Protein AF-A0A7J2NG87-F1 (afdb_monomer)

Secondary structure (DSSP, 8-state):
---HHHHHHHHHHHHTTTS-HHHHHHHHHHHHHHHHHHHHTT--HHHHHHHH--HHHHHHHHHHHH---HHHHHHHHHHHHHHHHHHTGGGT-----SSS--HHHHHHHHHHHHHHHHHHHHH-HHHHHHHHHHHHHHHHHHHHHHHHHT-----SSHHHHHHHHHHHHHHHHHHHHHHHHHHHHHHHH--

Radius of gyration: 23.49 Å; Cα contacts (8 Å, |Δi|>4): 207; chains: 1; bounding box: 50×39×71 Å

Mean predicted aligned error: 9.5 Å

Solvent-accessible surface area (backbone atoms only — not comparable to full-atom values): 10059 Å² total; per-residue (Å²): 133,82,52,72,66,56,56,51,50,53,50,27,50,62,52,34,60,48,31,37,68,67,63,45,51,52,51,54,50,52,54,49,50,54,55,51,51,45,39,73,74,70,46,56,67,69,60,58,48,60,70,73,47,58,43,60,59,53,28,50,52,51,36,70,73,73,29,44,17,65,66,43,38,52,54,47,18,53,52,26,22,51,44,25,40,52,29,54,58,49,70,68,73,77,79,83,75,89,77,84,66,71,59,66,24,53,50,37,50,50,52,43,52,52,50,18,47,50,32,9,75,52,42,32,43,68,25,0,27,46,19,15,43,33,23,33,52,29,35,51,51,47,53,52,51,36,48,75,68,61,76,54,76,89,71,91,77,49,65,66,58,47,51,51,49,53,50,54,38,65,43,37,26,49,50,4,50,50,55,36,55,58,58,52,53,51,60,64,71,79,108

Foldseek 3Di:
DDDPLRVQLVQLLVLQVFAAPVVSVVVSVVVSVVLVVVVVVPDDSVVSVVVVPHSNVVSVVVCVVRFTHPVNLVVLLVVLLVLLLVLQVLVVPDDDDPPPDSPPSVVSLVVLLVSLLVLCVGVNLVSSLSSLVSSLVSNVVNVVVCVVVVVDDDDDDCPVVVVVVNVSSVCRSVSSNCSVVVVVVVVVVVD

Nearest PDB structures (foldseek):
  3n1b-assembly2_B  TM=4.334E-01  e=2.665E+00  Mus musculus
  3n1e-assembly2_B  TM=4.288E-01  e=7.230E+00  Mus musculus
  8j80-assembly1_B  TM=2.427E-01  e=9.909E+00  Homo sapiens

pLDDT: mean 80.48, std 14.62, range [41.0, 96.12]

Sequence (191 aa):
MKNFVDSYIDTLNRSMLWMGSNRRQDILREIRSHLTERIENGERAEDVISEFGPPGAIANEYRRIYGYGSAFTMALMVIGAVIAAFSVPALYLQSEELLGMNWPSLGLLSIGIVLIIFSSVRGGRRAGTAVGAAEAVSRFGVVIGLAIGGDLTWEGDSFIGMFGFVLATLLLPLIGYVAIIVKLKEKERDM

Structure (mmCIF, N/CA/C/O backbone):
data_AF-A0A7J2NG87-F1
#
_entry.id   AF-A0A7J2NG87-F1
#
loop_
_atom_site.group_PDB
_atom_site.id
_atom_site.type_symbol
_atom_site.label_atom_id
_atom_site.label_alt_id
_atom_site.label_comp_id
_atom_site.label_asym_id
_atom_site.label_entity_id
_atom_site.label_seq_id
_atom_site.pdbx_PDB_ins_code
_atom_site.Cartn_x
_atom_site.Cartn_y
_atom_site.Cartn_z
_atom_site.occupancy
_atom_site.B_iso_or_equiv
_atom_site.auth_seq_id
_atom_site.auth_comp_id
_atom_site.auth_asym_id
_atom_site.auth_atom_id
_atom_site.pdbx_PDB_model_num
ATOM 1 N N . MET A 1 1 ? -6.823 -17.534 29.873 1.00 45.91 1 MET A N 1
ATOM 2 C CA . MET A 1 1 ? -8.143 -17.322 29.242 1.00 45.91 1 MET A CA 1
ATOM 3 C C . MET A 1 1 ? -8.188 -15.857 28.824 1.00 45.91 1 MET A C 1
ATOM 5 O O . MET A 1 1 ? -8.097 -15.018 29.708 1.00 45.91 1 MET A O 1
ATOM 9 N N . LYS A 1 2 ? -8.133 -15.528 27.522 1.00 57.03 2 LYS A N 1
ATOM 10 C CA . LYS A 1 2 ? -8.174 -14.115 27.089 1.00 57.03 2 LYS A CA 1
ATOM 11 C C . LYS A 1 2 ? -9.551 -13.540 27.424 1.00 57.03 2 LYS A C 1
ATOM 13 O O . LYS A 1 2 ? -10.545 -14.221 27.185 1.00 57.03 2 LYS A O 1
ATOM 18 N N . ASN A 1 3 ? -9.594 -12.325 27.969 1.00 81.31 3 ASN A N 1
ATOM 19 C CA . ASN A 1 3 ? -10.843 -11.602 28.191 1.00 81.31 3 ASN A CA 1
ATOM 20 C C . ASN A 1 3 ? -11.550 -11.392 26.834 1.00 81.31 3 ASN A C 1
ATOM 22 O O . ASN A 1 3 ? -10.889 -11.239 25.802 1.00 81.31 3 ASN A O 1
ATOM 26 N N . PHE A 1 4 ? -12.881 -11.412 26.818 1.00 83.69 4 PHE A N 1
ATOM 27 C CA . PHE A 1 4 ? -13.701 -11.274 25.611 1.00 83.69 4 PHE A CA 1
ATOM 28 C C . PHE A 1 4 ? -13.365 -9.972 24.856 1.00 83.69 4 PHE A C 1
ATOM 30 O O . PHE A 1 4 ? -13.197 -9.974 23.635 1.00 83.69 4 PHE A O 1
ATOM 37 N N . VAL A 1 5 ? -13.117 -8.894 25.610 1.00 87.69 5 VAL A N 1
ATOM 38 C CA . VAL A 1 5 ? -12.636 -7.596 25.107 1.00 87.69 5 VAL A CA 1
ATOM 39 C C . VAL A 1 5 ? -11.285 -7.717 24.402 1.00 87.69 5 VAL A C 1
ATOM 41 O O . VAL A 1 5 ? -11.116 -7.202 23.300 1.00 87.69 5 VAL A O 1
ATOM 44 N N . ASP A 1 6 ? -10.316 -8.423 24.987 1.00 91.44 6 ASP A N 1
ATOM 45 C CA . ASP A 1 6 ? -8.986 -8.572 24.384 1.00 91.44 6 ASP A CA 1
ATOM 46 C C . ASP A 1 6 ? -9.044 -9.350 23.067 1.00 91.44 6 ASP A C 1
ATOM 48 O O . ASP A 1 6 ? -8.369 -8.990 22.103 1.00 91.44 6 ASP A O 1
ATOM 52 N N . SER A 1 7 ? -9.881 -10.389 22.998 1.00 92.00 7 SER A N 1
ATOM 53 C CA . SER A 1 7 ? -10.096 -11.159 21.766 1.00 92.00 7 SER A CA 1
ATOM 54 C C . SER A 1 7 ? -10.695 -10.297 20.648 1.00 92.00 7 SER A C 1
ATOM 56 O O . SER A 1 7 ? -10.268 -10.358 19.486 1.00 92.00 7 SER A O 1
ATOM 58 N N . TYR A 1 8 ? -11.656 -9.445 21.011 1.00 93.25 8 TYR A N 1
ATOM 59 C CA . TYR A 1 8 ? -12.273 -8.497 20.096 1.00 93.25 8 TYR A CA 1
ATOM 60 C C . TYR A 1 8 ? -11.266 -7.452 19.594 1.00 93.25 8 TYR A C 1
ATOM 62 O O . TYR A 1 8 ? -11.098 -7.285 18.383 1.00 93.25 8 TYR A O 1
ATOM 70 N N . ILE A 1 9 ? -10.522 -6.818 20.506 1.00 95.25 9 ILE A N 1
ATOM 71 C CA . ILE A 1 9 ? -9.498 -5.816 20.181 1.00 95.25 9 ILE A CA 1
ATOM 72 C C . ILE A 1 9 ? -8.379 -6.407 19.315 1.00 95.25 9 ILE A C 1
ATOM 74 O O . ILE A 1 9 ? -7.946 -5.758 18.366 1.00 95.25 9 ILE A O 1
ATOM 78 N N . ASP A 1 10 ? -7.941 -7.642 19.563 1.00 95.25 10 ASP A N 1
ATOM 79 C CA . ASP A 1 10 ? -6.947 -8.314 18.716 1.00 95.25 10 ASP A CA 1
ATOM 80 C C . ASP A 1 10 ? -7.455 -8.517 17.284 1.00 95.25 10 ASP A C 1
ATOM 82 O O . ASP A 1 10 ? -6.723 -8.339 16.304 1.00 95.25 10 ASP A O 1
ATOM 86 N N . THR A 1 11 ? -8.727 -8.882 17.144 1.00 94.88 11 THR A N 1
ATOM 87 C CA . THR A 1 11 ? -9.365 -9.076 15.837 1.00 94.88 11 THR A CA 1
ATOM 88 C C . THR A 1 11 ? -9.563 -7.747 15.111 1.00 94.88 11 THR A C 1
ATOM 90 O O . THR A 1 11 ? -9.321 -7.655 13.903 1.00 94.88 11 THR A O 1
ATOM 93 N N . LEU A 1 12 ? -9.904 -6.692 15.847 1.00 95.44 12 LEU A N 1
ATOM 94 C CA . LEU A 1 12 ? -9.972 -5.333 15.329 1.00 95.44 12 LEU A CA 1
ATOM 95 C C . LEU A 1 12 ? -8.599 -4.816 14.888 1.00 95.44 12 LEU A C 1
ATOM 97 O O . LEU A 1 12 ? -8.464 -4.300 13.780 1.00 95.44 12 LEU A O 1
ATOM 101 N N . ASN A 1 13 ? -7.557 -5.043 15.690 1.00 95.19 13 ASN A N 1
ATOM 102 C CA . ASN A 1 13 ? -6.181 -4.668 15.372 1.00 95.19 13 ASN A CA 1
ATOM 103 C C . ASN A 1 13 ? -5.711 -5.309 14.058 1.00 95.19 13 ASN A C 1
ATOM 105 O O . ASN A 1 13 ? -5.190 -4.616 13.183 1.00 95.19 13 ASN A O 1
ATOM 109 N N . ARG A 1 14 ? -5.971 -6.613 13.876 1.00 94.19 14 ARG A N 1
ATOM 110 C CA . ARG A 1 14 ? -5.705 -7.318 12.610 1.00 94.19 14 ARG A CA 1
ATOM 111 C C . ARG A 1 14 ? -6.470 -6.699 11.438 1.00 94.19 14 ARG A C 1
ATOM 113 O O . ARG A 1 14 ? -5.906 -6.485 10.369 1.00 94.19 14 ARG A O 1
ATOM 120 N N . SER A 1 15 ? -7.732 -6.343 11.650 1.00 94.06 15 SER A N 1
ATOM 121 C CA . SER A 1 15 ? -8.569 -5.713 10.620 1.00 94.06 15 SER A CA 1
ATOM 122 C C . SER A 1 15 ? -8.079 -4.301 10.245 1.00 94.06 15 SER A C 1
ATOM 124 O O . SER A 1 15 ? -8.268 -3.842 9.117 1.00 94.06 15 SER A O 1
ATOM 126 N N . MET A 1 16 ? -7.384 -3.617 11.157 1.00 93.81 16 MET A N 1
ATOM 127 C CA . MET A 1 16 ? -6.811 -2.281 10.968 1.00 93.81 16 MET A CA 1
ATOM 128 C C . MET A 1 16 ? -5.335 -2.285 10.532 1.00 93.81 16 MET A C 1
ATOM 130 O O . MET A 1 16 ? -4.715 -1.222 10.500 1.00 93.81 16 MET A O 1
ATOM 134 N N . LEU A 1 17 ? -4.745 -3.433 10.166 1.00 91.12 17 LEU A N 1
ATOM 135 C CA . LEU A 1 17 ? -3.309 -3.542 9.843 1.00 91.12 17 LEU A CA 1
ATOM 136 C C . LEU A 1 17 ? -2.818 -2.521 8.806 1.00 91.12 17 LEU A C 1
ATOM 138 O O . LEU A 1 17 ? -1.703 -2.021 8.920 1.00 91.12 17 LEU A O 1
ATOM 142 N N . TRP A 1 18 ? -3.672 -2.175 7.844 1.00 89.38 18 TRP A N 1
ATOM 143 C CA . TRP A 1 18 ? -3.364 -1.246 6.757 1.00 89.38 18 TRP A CA 1
ATOM 144 C C . TRP A 1 18 ? -3.458 0.236 7.124 1.00 89.38 18 TRP A C 1
ATOM 146 O O . TRP A 1 18 ? -3.202 1.083 6.272 1.00 89.38 18 TRP A O 1
ATOM 156 N N . MET A 1 19 ? -3.843 0.569 8.354 1.00 90.25 19 MET A N 1
ATOM 157 C CA . MET A 1 19 ? -3.897 1.945 8.845 1.00 90.25 19 MET A CA 1
ATOM 158 C C . MET A 1 19 ? -2.547 2.389 9.421 1.00 90.25 19 MET A C 1
ATOM 160 O O . MET A 1 19 ? -1.683 1.571 9.737 1.00 90.25 19 MET A O 1
ATOM 164 N N . GLY A 1 20 ? -2.353 3.702 9.571 1.00 87.19 20 GLY A N 1
ATOM 165 C CA . GLY A 1 20 ? -1.162 4.241 10.233 1.00 87.19 20 GLY A CA 1
ATOM 166 C C . GLY A 1 20 ? -1.049 3.725 11.671 1.00 87.19 20 GLY A C 1
ATOM 167 O O . GLY A 1 20 ? -2.032 3.769 12.407 1.00 87.19 20 GLY A O 1
ATOM 168 N N . SER A 1 21 ? 0.139 3.258 12.071 1.00 87.50 21 SER A N 1
ATOM 169 C CA . SER A 1 21 ? 0.377 2.610 13.373 1.00 87.50 21 SER A CA 1
ATOM 170 C C . SER A 1 21 ? -0.115 3.443 14.552 1.00 87.50 21 SER A C 1
ATOM 172 O O . SER A 1 21 ? -0.808 2.911 15.413 1.00 87.50 21 SER A O 1
ATOM 174 N N . ASN A 1 22 ? 0.192 4.742 14.549 1.00 87.94 22 ASN A N 1
ATOM 175 C CA . ASN A 1 22 ? -0.148 5.647 15.646 1.00 87.94 22 ASN A CA 1
ATOM 176 C C . ASN A 1 22 ? -1.669 5.804 15.752 1.00 87.94 22 ASN A C 1
ATOM 178 O O . ASN A 1 22 ? -2.248 5.520 16.789 1.00 87.94 22 ASN A O 1
ATOM 182 N N . ARG A 1 23 ? -2.337 6.112 14.630 1.00 90.44 23 ARG A N 1
ATOM 183 C CA . ARG A 1 23 ? -3.803 6.236 14.578 1.00 90.44 23 ARG A CA 1
ATOM 184 C C . ARG A 1 23 ? -4.507 4.941 14.957 1.00 90.44 23 ARG A C 1
ATOM 186 O O . ARG A 1 23 ? -5.485 4.971 15.688 1.00 90.44 23 ARG A O 1
ATOM 193 N N . ARG A 1 24 ? -4.006 3.802 14.475 1.00 93.31 24 ARG A N 1
ATOM 194 C CA . ARG A 1 24 ? -4.532 2.485 14.837 1.00 93.31 24 ARG A CA 1
ATOM 195 C C . ARG A 1 24 ? -4.437 2.261 16.344 1.00 93.31 24 ARG A C 1
ATOM 197 O O . ARG A 1 24 ? -5.410 1.825 16.938 1.00 93.31 24 ARG A O 1
ATOM 204 N N . GLN A 1 25 ? -3.287 2.541 16.954 1.00 94.81 25 GLN A N 1
ATOM 205 C CA . GLN A 1 25 ? -3.108 2.377 18.397 1.00 94.81 25 GLN A CA 1
ATOM 206 C C . GLN A 1 25 ? -4.017 3.313 19.197 1.00 94.81 25 GLN A C 1
ATOM 208 O O . GLN A 1 25 ? -4.628 2.852 20.156 1.00 94.81 25 GLN A O 1
ATOM 213 N N . ASP A 1 26 ? -4.164 4.569 18.768 1.00 94.69 26 ASP A N 1
ATOM 214 C CA . ASP A 1 26 ? -5.072 5.531 19.399 1.00 94.69 26 ASP A CA 1
ATOM 215 C C . ASP A 1 26 ? -6.523 5.023 19.380 1.00 94.69 26 ASP A C 1
ATOM 217 O O . ASP A 1 26 ? -7.154 4.934 20.431 1.00 94.69 26 ASP A O 1
ATOM 221 N N . ILE A 1 27 ? -7.012 4.592 18.208 1.00 94.06 27 ILE A N 1
ATOM 222 C CA . ILE A 1 27 ? -8.373 4.059 18.026 1.00 94.06 27 ILE A CA 1
ATOM 223 C C . ILE A 1 27 ? -8.586 2.795 18.865 1.00 94.06 27 ILE A C 1
ATOM 225 O O . ILE A 1 27 ? -9.593 2.660 19.554 1.00 94.06 27 ILE A O 1
ATOM 229 N N . LEU A 1 28 ? -7.637 1.854 18.834 1.00 95.88 28 LEU A N 1
ATOM 230 C CA . LEU A 1 28 ? -7.744 0.624 19.622 1.00 95.88 28 LEU A CA 1
ATOM 231 C C . LEU A 1 28 ? -7.750 0.915 21.125 1.00 95.88 28 LEU A C 1
ATOM 233 O O . LEU A 1 28 ? -8.434 0.215 21.867 1.00 95.88 28 LEU A O 1
ATOM 237 N N . ARG A 1 29 ? -7.000 1.929 21.575 1.00 96.00 29 ARG A N 1
ATOM 238 C CA . ARG A 1 29 ? -6.979 2.357 22.976 1.00 96.00 29 ARG A CA 1
ATOM 239 C C . ARG A 1 29 ? -8.312 2.976 23.386 1.00 96.00 29 ARG A C 1
ATOM 241 O O . ARG A 1 29 ? -8.818 2.629 24.446 1.00 96.00 29 ARG A O 1
ATOM 248 N N . GLU A 1 30 ? -8.871 3.847 22.554 1.00 95.38 30 GLU A N 1
ATOM 249 C CA . GLU A 1 30 ? -10.170 4.488 22.783 1.00 95.38 30 GLU A CA 1
ATOM 250 C C . GLU A 1 30 ? -11.299 3.453 22.858 1.00 95.38 30 GLU A C 1
ATOM 252 O O . GLU A 1 30 ? -12.004 3.381 23.862 1.00 95.38 30 GLU A O 1
ATOM 257 N N . ILE A 1 31 ? -11.392 2.560 21.866 1.00 94.81 31 ILE A N 1
ATOM 258 C CA . ILE A 1 31 ? -12.408 1.498 21.842 1.00 94.81 31 ILE A CA 1
ATOM 259 C C . ILE A 1 31 ? -12.236 0.562 23.037 1.00 94.81 31 ILE A C 1
ATOM 261 O O . ILE A 1 31 ? -13.214 0.209 23.688 1.00 94.81 31 ILE A O 1
ATOM 265 N N . ARG A 1 32 ? -10.997 0.179 23.367 1.00 95.12 32 ARG A N 1
ATOM 266 C CA . ARG A 1 32 ? -10.726 -0.636 24.557 1.00 95.12 32 ARG A CA 1
ATOM 267 C C . ARG A 1 32 ? -11.207 0.061 25.828 1.00 95.12 32 ARG A C 1
ATOM 269 O O . ARG A 1 32 ? -11.831 -0.597 26.646 1.00 95.12 32 ARG A O 1
ATOM 276 N N . SER A 1 33 ? -10.935 1.357 25.981 1.00 94.31 33 SER A N 1
ATOM 277 C CA . SER A 1 33 ? -11.382 2.138 27.139 1.00 94.31 33 SER A CA 1
ATOM 278 C C . SER A 1 33 ? -12.904 2.130 27.259 1.00 94.31 33 SER A C 1
ATOM 280 O O . SER A 1 33 ? -13.416 1.799 28.320 1.00 94.31 33 SER A O 1
ATOM 282 N N . HIS A 1 34 ? -13.617 2.406 26.162 1.00 93.25 34 HIS A N 1
ATOM 283 C CA . HIS A 1 34 ? -15.083 2.428 26.146 1.00 93.25 34 HIS A CA 1
ATOM 284 C C . HIS A 1 34 ? -15.690 1.055 26.466 1.00 93.25 34 HIS A C 1
ATOM 286 O O . HIS A 1 34 ? -16.656 0.962 27.218 1.00 93.25 34 HIS A O 1
ATOM 292 N N . LEU A 1 35 ? -15.127 -0.025 25.911 1.00 92.88 35 LEU A N 1
ATOM 293 C CA . LEU A 1 35 ? -15.595 -1.385 26.193 1.00 92.88 35 LEU A CA 1
ATOM 294 C C . LEU A 1 35 ? -15.381 -1.758 27.663 1.00 92.88 35 LEU A C 1
ATOM 296 O O . LEU A 1 35 ? -16.284 -2.303 28.292 1.00 92.88 35 LEU A O 1
ATOM 300 N N . THR A 1 36 ? -14.197 -1.465 28.205 1.00 92.44 36 THR A N 1
ATOM 301 C CA . THR A 1 36 ? -13.876 -1.758 29.605 1.00 92.44 36 THR A CA 1
ATOM 302 C C . THR A 1 36 ? -14.767 -0.963 30.555 1.00 92.44 36 THR A C 1
ATOM 304 O O . THR A 1 36 ? -15.333 -1.559 31.462 1.00 92.44 36 THR A O 1
ATOM 307 N N . GLU A 1 37 ? -14.964 0.335 30.313 1.00 93.75 37 GLU A N 1
ATOM 308 C CA . GLU A 1 37 ? -15.806 1.202 31.148 1.00 93.75 37 GLU A CA 1
ATOM 309 C C . GLU A 1 37 ? -17.258 0.705 31.218 1.00 93.75 37 GLU A C 1
ATOM 311 O O . GLU A 1 37 ? -17.839 0.611 32.296 1.00 93.75 37 GLU A O 1
ATOM 316 N N . ARG A 1 38 ? -17.843 0.305 30.083 1.00 92.38 38 ARG A N 1
ATOM 317 C CA . ARG A 1 38 ? -19.211 -0.243 30.051 1.00 92.38 38 ARG A CA 1
ATOM 318 C C . ARG A 1 38 ? -19.339 -1.553 30.825 1.00 92.38 38 ARG A C 1
ATOM 320 O O . ARG A 1 38 ? -20.311 -1.757 31.547 1.00 92.38 38 ARG A O 1
ATOM 327 N N . ILE A 1 39 ? -18.339 -2.424 30.719 1.00 91.50 39 ILE A N 1
ATOM 328 C CA . ILE A 1 39 ? -18.315 -3.689 31.463 1.00 91.50 39 ILE A CA 1
ATOM 329 C C . ILE A 1 39 ? -18.124 -3.440 32.964 1.00 91.50 39 ILE A C 1
ATOM 331 O O . ILE A 1 39 ? -18.780 -4.085 33.779 1.00 91.5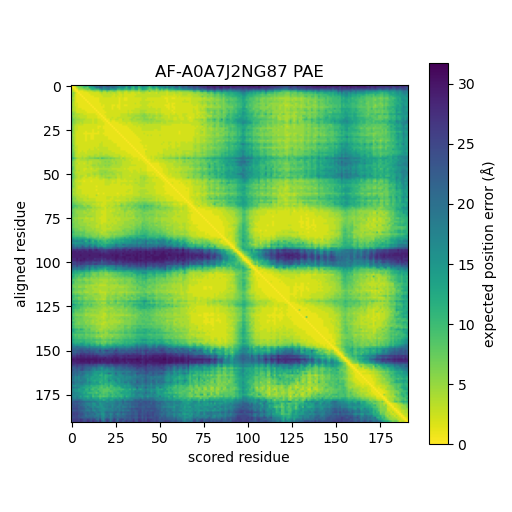0 39 ILE A O 1
ATOM 335 N N . GLU A 1 40 ? -17.268 -2.489 33.345 1.00 91.62 40 GLU A N 1
ATOM 336 C CA . GLU A 1 40 ? -17.084 -2.074 34.743 1.00 91.62 40 GLU A CA 1
ATOM 337 C C . GLU A 1 40 ? -18.366 -1.475 35.338 1.00 91.62 40 GLU A C 1
ATOM 339 O O . GLU A 1 40 ? -18.660 -1.697 36.512 1.00 91.62 40 GLU A O 1
ATOM 344 N N . ASN A 1 41 ? -19.184 -0.818 34.511 1.00 92.50 41 ASN A N 1
ATOM 345 C CA . ASN A 1 41 ? -20.513 -0.327 34.878 1.00 92.50 41 ASN A CA 1
ATOM 346 C C . ASN A 1 41 ? -21.590 -1.431 34.963 1.00 92.50 41 ASN A C 1
ATOM 348 O O . ASN A 1 41 ? -22.753 -1.137 35.245 1.00 92.50 41 ASN A O 1
ATOM 352 N N . GLY A 1 42 ? -21.220 -2.702 34.771 1.00 90.19 42 GLY A N 1
ATOM 353 C CA . GLY A 1 42 ? -22.090 -3.863 34.974 1.00 90.19 42 GLY A CA 1
ATOM 354 C C . GLY A 1 42 ? -22.770 -4.394 33.712 1.00 90.19 42 GLY A C 1
ATOM 355 O O . GLY A 1 42 ? -23.597 -5.303 33.810 1.00 90.19 42 GLY A O 1
ATOM 356 N N . GLU A 1 43 ? -22.438 -3.870 32.530 1.00 92.06 43 GLU A N 1
ATOM 357 C CA . GLU A 1 43 ? -22.962 -4.393 31.267 1.00 92.06 43 GLU A CA 1
ATOM 358 C C . GLU A 1 43 ? -22.297 -5.721 30.874 1.00 92.06 43 GLU A C 1
ATOM 360 O O . GLU A 1 43 ? -21.114 -5.964 31.133 1.00 92.06 43 GLU A O 1
ATOM 365 N N . ARG A 1 44 ? -23.048 -6.608 30.210 1.00 90.06 44 ARG A N 1
ATOM 366 C CA . ARG A 1 44 ? -22.505 -7.895 29.754 1.00 90.06 44 ARG A CA 1
ATOM 367 C C . ARG A 1 44 ? -21.589 -7.673 28.556 1.00 90.06 44 ARG A C 1
ATOM 369 O O . ARG A 1 44 ? -21.963 -7.017 27.588 1.00 90.06 44 ARG A O 1
ATOM 376 N N . ALA A 1 45 ? -20.404 -8.281 28.588 1.00 87.06 45 ALA A N 1
ATOM 377 C CA . ALA A 1 45 ? -19.404 -8.112 27.536 1.00 87.06 45 ALA A CA 1
ATOM 378 C C . ALA A 1 45 ? -19.912 -8.525 26.141 1.00 87.06 45 ALA A C 1
ATOM 380 O O . ALA A 1 45 ? -19.543 -7.890 25.153 1.00 87.06 45 ALA A O 1
ATOM 381 N N . GLU A 1 46 ? -20.754 -9.563 26.051 1.00 88.12 46 GLU A N 1
ATOM 382 C CA . GLU A 1 46 ? -21.330 -9.997 24.774 1.00 88.12 46 GLU A CA 1
ATOM 383 C C . GLU A 1 46 ? -22.245 -8.928 24.160 1.00 88.12 46 GLU A C 1
ATOM 385 O O . GLU A 1 46 ? -22.132 -8.641 22.967 1.00 88.12 46 GLU A O 1
ATOM 390 N N . ASP A 1 47 ? -23.091 -8.304 24.983 1.00 89.44 47 ASP A N 1
ATOM 391 C CA . ASP A 1 47 ? -24.063 -7.298 24.550 1.00 89.44 47 ASP A CA 1
ATOM 392 C C . ASP A 1 47 ? -23.341 -6.039 24.053 1.00 89.44 47 ASP A C 1
ATOM 394 O O . ASP A 1 47 ? -23.566 -5.598 22.923 1.00 89.44 47 ASP A O 1
ATOM 398 N N . VAL A 1 48 ? -22.379 -5.535 24.835 1.00 89.00 48 VAL A N 1
ATOM 399 C CA . VAL A 1 48 ? -21.590 -4.341 24.487 1.00 89.00 48 VAL A CA 1
ATOM 400 C C . VAL A 1 48 ? -20.829 -4.537 23.169 1.00 89.00 48 VAL A C 1
ATOM 402 O O . VAL A 1 48 ? -20.803 -3.649 22.315 1.00 89.00 48 VAL A O 1
ATOM 405 N N . ILE A 1 49 ? -20.208 -5.703 22.965 1.00 89.50 49 ILE A N 1
ATOM 406 C CA . ILE A 1 49 ? -19.465 -5.993 21.730 1.00 89.50 49 ILE A CA 1
ATOM 407 C C . ILE A 1 49 ? -20.407 -6.152 20.535 1.00 89.50 49 ILE A C 1
ATOM 409 O O . ILE A 1 49 ? -20.077 -5.701 19.436 1.00 89.50 49 ILE A O 1
ATOM 413 N N . SER A 1 50 ? -21.575 -6.766 20.736 1.00 88.44 50 SER A N 1
ATOM 414 C CA . SER A 1 50 ? -22.575 -6.903 19.675 1.00 88.44 50 SER A CA 1
ATOM 415 C C . SER A 1 50 ? -23.080 -5.546 19.175 1.00 88.44 50 SER A C 1
ATOM 417 O O . SER A 1 50 ? -23.294 -5.388 17.973 1.00 88.44 50 SER A O 1
ATOM 419 N N . GLU A 1 51 ? -23.170 -4.552 20.064 1.00 89.94 51 GLU A N 1
ATOM 420 C CA . GLU A 1 51 ? -23.585 -3.186 19.736 1.00 89.94 51 GLU A CA 1
ATOM 421 C C . GLU A 1 51 ? -22.523 -2.424 18.932 1.00 89.94 51 GLU A C 1
ATOM 423 O O . GLU A 1 51 ? -22.856 -1.707 17.990 1.00 89.94 51 GLU A O 1
ATOM 428 N N . PHE A 1 52 ? -21.236 -2.618 19.242 1.00 86.94 52 PHE A N 1
ATOM 429 C CA . PHE A 1 52 ? -20.145 -2.077 18.422 1.00 86.94 52 PHE A CA 1
ATOM 430 C C . PHE A 1 52 ? -20.121 -2.691 17.014 1.00 86.94 52 PHE A C 1
ATOM 432 O O . PHE A 1 52 ? -19.742 -2.033 16.043 1.00 86.94 52 PHE A O 1
ATOM 439 N N . GLY A 1 53 ? -20.535 -3.950 16.892 1.00 89.56 53 GLY A N 1
ATOM 440 C CA . GLY A 1 53 ? -20.630 -4.653 15.622 1.00 89.56 53 GLY A CA 1
ATOM 441 C C . GLY A 1 53 ? -19.325 -5.331 15.185 1.00 89.56 53 GLY A C 1
ATOM 442 O O . GLY A 1 53 ? -18.380 -5.497 15.957 1.00 89.56 53 GLY A O 1
ATOM 443 N N . PRO A 1 54 ? -19.260 -5.817 13.934 1.00 93.06 54 PRO A N 1
ATOM 444 C CA . PRO A 1 54 ? -18.156 -6.657 13.494 1.00 93.06 54 PRO A CA 1
ATOM 445 C C . PRO A 1 54 ? -16.855 -5.848 13.310 1.00 93.06 54 PRO A C 1
ATOM 447 O O . PRO A 1 54 ? -16.864 -4.817 12.626 1.00 93.06 54 PRO A O 1
ATOM 450 N N . PRO A 1 55 ? -15.693 -6.353 13.781 1.00 93.56 55 PRO A N 1
ATOM 451 C CA . PRO A 1 55 ? -14.417 -5.637 13.704 1.00 93.56 55 PRO A CA 1
ATOM 452 C C . PRO A 1 55 ? -14.022 -5.179 12.293 1.00 93.56 55 PRO A C 1
ATOM 454 O O . PRO A 1 55 ? -13.416 -4.122 12.114 1.00 93.56 55 PRO A O 1
ATOM 457 N N . GLY A 1 56 ? -14.372 -5.966 11.271 1.00 92.44 56 GLY A N 1
ATOM 458 C CA . GLY A 1 56 ? -14.101 -5.631 9.874 1.00 92.44 56 GLY A CA 1
ATOM 459 C C . GLY A 1 56 ? -14.880 -4.409 9.378 1.00 92.44 56 GLY A C 1
ATOM 460 O O . GLY A 1 56 ? -14.334 -3.617 8.609 1.00 92.44 56 GLY A O 1
ATOM 461 N N . ALA A 1 57 ? -16.122 -4.220 9.838 1.00 93.31 57 ALA A N 1
ATOM 462 C CA . ALA A 1 57 ? -16.931 -3.059 9.472 1.00 93.31 57 ALA A CA 1
ATOM 463 C C . ALA A 1 57 ? -16.365 -1.782 10.101 1.00 93.31 57 ALA A C 1
ATOM 465 O O . ALA A 1 57 ? -16.109 -0.816 9.384 1.00 93.31 57 ALA A O 1
ATOM 466 N N . ILE A 1 58 ? -16.039 -1.831 11.396 1.00 93.69 58 ILE A N 1
ATOM 467 C CA . ILE A 1 58 ? -15.398 -0.721 12.111 1.00 93.69 58 ILE A CA 1
ATOM 468 C C . ILE A 1 58 ? -14.063 -0.354 11.459 1.00 93.69 58 ILE A C 1
ATOM 470 O O . ILE A 1 58 ? -13.798 0.810 11.163 1.00 93.69 58 ILE A O 1
ATOM 474 N N . ALA A 1 59 ? -13.217 -1.346 11.169 1.00 92.81 59 ALA A 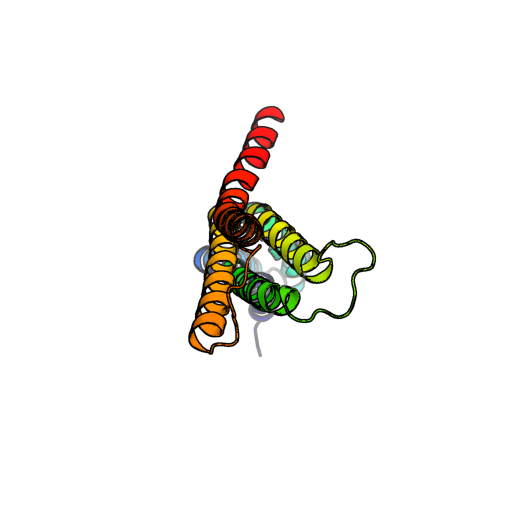N 1
ATOM 475 C CA . ALA A 1 59 ? -11.946 -1.098 10.499 1.00 92.81 59 ALA A CA 1
ATOM 476 C C . ALA A 1 59 ? -12.132 -0.459 9.113 1.00 92.81 59 ALA A C 1
ATOM 478 O O . ALA A 1 59 ? -11.348 0.410 8.734 1.00 92.81 59 ALA A O 1
ATOM 479 N N . ASN A 1 60 ? -13.156 -0.859 8.353 1.00 90.50 60 ASN A N 1
ATOM 480 C CA . ASN A 1 60 ? -13.464 -0.254 7.056 1.00 90.50 60 ASN A CA 1
ATOM 481 C C . ASN A 1 60 ? -13.936 1.197 7.190 1.00 90.50 60 ASN A C 1
ATOM 483 O O . ASN A 1 60 ? -13.520 2.041 6.395 1.00 90.50 60 ASN A O 1
ATOM 487 N N . GLU A 1 61 ? -14.755 1.500 8.192 1.00 91.12 61 GLU A N 1
ATOM 488 C CA . GLU A 1 61 ? -15.227 2.853 8.474 1.00 91.12 61 GLU A CA 1
ATOM 489 C C . GLU A 1 61 ? -14.081 3.779 8.882 1.00 91.12 61 GLU A C 1
ATOM 491 O O . GLU A 1 61 ? -13.862 4.820 8.258 1.00 91.12 61 GLU A O 1
ATOM 496 N N . TYR A 1 62 ? -13.251 3.352 9.830 1.00 90.81 62 TYR A N 1
ATOM 497 C CA . TYR A 1 62 ? -12.074 4.118 10.222 1.00 90.81 62 TYR A CA 1
ATOM 498 C C . TYR A 1 62 ? -11.065 4.279 9.084 1.00 90.81 62 TYR A C 1
ATOM 500 O O . TYR A 1 62 ? -10.455 5.339 8.949 1.00 90.81 62 TYR A O 1
ATOM 508 N N . ARG A 1 63 ? -10.917 3.280 8.208 1.00 89.44 63 ARG A N 1
ATOM 509 C CA . ARG A 1 63 ? -10.071 3.397 7.012 1.00 89.44 63 ARG A CA 1
ATOM 510 C C . ARG A 1 63 ? -10.666 4.335 5.962 1.00 89.44 63 ARG A C 1
ATOM 512 O O . ARG A 1 63 ? -9.913 4.969 5.229 1.00 89.44 63 ARG A O 1
ATOM 519 N N . ARG A 1 64 ? -11.994 4.459 5.884 1.00 84.56 64 ARG A N 1
ATOM 520 C CA . ARG A 1 64 ? -12.673 5.455 5.037 1.00 84.56 64 ARG A CA 1
ATOM 521 C C . ARG A 1 64 ? -12.393 6.878 5.527 1.00 84.56 64 ARG A C 1
ATOM 523 O O . ARG A 1 64 ? -12.216 7.764 4.698 1.00 84.56 64 ARG A O 1
ATOM 530 N N . ILE A 1 65 ? -12.325 7.074 6.845 1.00 86.25 65 ILE A N 1
ATOM 531 C CA . ILE A 1 65 ? -12.100 8.381 7.480 1.00 86.25 65 ILE A CA 1
ATOM 532 C C . ILE A 1 65 ? -10.616 8.766 7.456 1.00 86.25 65 ILE A C 1
ATOM 534 O O . ILE A 1 65 ? -10.254 9.833 6.967 1.00 86.25 65 ILE A O 1
ATOM 538 N N . TYR A 1 66 ? -9.747 7.895 7.969 1.00 84.44 66 TYR A N 1
ATOM 539 C CA . TYR A 1 66 ? -8.327 8.197 8.181 1.00 84.44 66 TYR A CA 1
ATOM 540 C C . TYR A 1 66 ? -7.414 7.741 7.039 1.00 84.44 66 TYR A C 1
ATOM 542 O O . TYR A 1 66 ? -6.237 8.102 7.016 1.00 84.44 66 TYR A O 1
ATOM 550 N N . GLY A 1 67 ? -7.936 6.969 6.086 1.00 83.44 67 GLY A N 1
ATOM 551 C CA . GLY A 1 67 ? -7.168 6.455 4.959 1.00 83.44 67 GLY A CA 1
ATOM 552 C C . GLY A 1 67 ? -6.216 5.314 5.326 1.00 83.44 67 GLY A C 1
ATOM 553 O O . GLY A 1 67 ? -6.274 4.713 6.403 1.00 83.44 67 GLY A O 1
ATOM 554 N N . TYR A 1 68 ? -5.343 4.993 4.374 1.00 87.94 68 TYR A N 1
ATOM 555 C CA . TYR A 1 68 ? -4.346 3.933 4.493 1.00 87.94 68 TYR A CA 1
ATOM 556 C C . TYR A 1 68 ? -3.000 4.476 5.005 1.00 87.94 68 TYR A C 1
ATOM 558 O O . TYR A 1 68 ? -2.643 5.628 4.768 1.00 87.94 68 TYR A O 1
ATOM 566 N N . GLY A 1 69 ? -2.253 3.634 5.722 1.00 88.00 69 GLY A N 1
ATOM 567 C CA . GLY A 1 69 ? -0.956 3.950 6.319 1.00 88.00 69 GLY A CA 1
ATOM 568 C C . GLY A 1 69 ? 0.252 3.553 5.466 1.00 88.00 69 GLY A C 1
ATOM 569 O O . GLY A 1 69 ? 0.133 3.096 4.331 1.00 88.00 69 GLY A O 1
ATOM 570 N N . SER A 1 70 ? 1.447 3.683 6.048 1.00 86.44 70 SER A N 1
ATOM 571 C CA . SER A 1 70 ? 2.727 3.404 5.378 1.00 86.44 70 SER A CA 1
ATOM 572 C C . SER A 1 70 ? 2.896 1.948 4.940 1.00 86.44 70 SER A C 1
ATOM 574 O O . SER A 1 70 ? 3.446 1.710 3.871 1.00 86.44 70 SER A O 1
ATOM 576 N N . ALA A 1 71 ? 2.399 0.981 5.717 1.00 88.44 71 ALA A N 1
ATOM 577 C CA . ALA A 1 71 ? 2.479 -0.440 5.371 1.00 88.44 71 ALA A CA 1
ATOM 578 C C . ALA A 1 71 ? 1.727 -0.766 4.069 1.00 88.44 71 ALA A C 1
ATOM 580 O O . ALA A 1 71 ? 2.212 -1.538 3.247 1.00 88.44 71 ALA A O 1
ATOM 581 N N . PHE A 1 72 ? 0.574 -0.1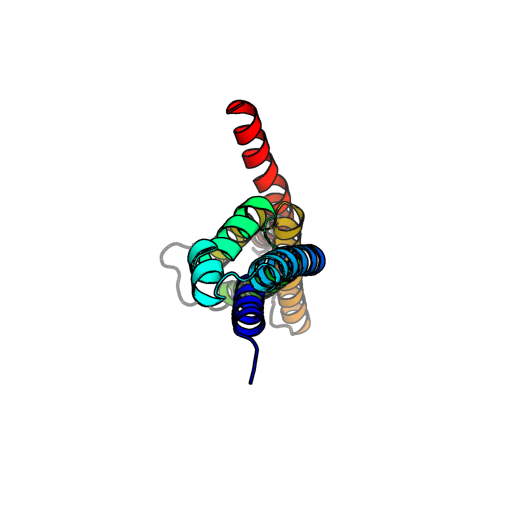26 3.850 1.00 90.56 72 PHE A N 1
ATOM 582 C CA . PHE A 1 72 ? -0.168 -0.237 2.596 1.00 90.56 72 PHE A CA 1
ATOM 583 C C . PHE A 1 72 ? 0.635 0.335 1.429 1.00 90.56 72 PHE A C 1
ATOM 585 O O . PHE A 1 72 ? 0.813 -0.337 0.418 1.00 90.56 72 PHE A O 1
ATOM 592 N N . THR A 1 73 ? 1.178 1.544 1.590 1.00 90.88 73 THR A N 1
ATOM 593 C CA . THR A 1 73 ? 2.023 2.168 0.567 1.00 90.88 73 THR A CA 1
ATOM 594 C C . THR A 1 73 ? 3.225 1.296 0.223 1.00 90.88 73 THR A C 1
ATOM 596 O O . THR A 1 73 ? 3.493 1.075 -0.951 1.00 90.88 73 THR A O 1
ATOM 599 N N . MET A 1 74 ? 3.915 0.757 1.229 1.00 92.69 74 MET A N 1
ATOM 600 C CA . MET A 1 74 ? 5.075 -0.111 1.035 1.00 92.69 74 MET A CA 1
ATOM 601 C C . MET A 1 74 ? 4.707 -1.387 0.272 1.00 92.69 74 MET A C 1
ATOM 603 O O . MET A 1 74 ? 5.408 -1.749 -0.668 1.00 92.69 74 MET A O 1
ATOM 607 N N . ALA A 1 75 ? 3.588 -2.034 0.613 1.00 93.81 75 ALA A N 1
ATOM 608 C CA . ALA A 1 75 ? 3.117 -3.208 -0.118 1.00 93.81 75 ALA A CA 1
ATOM 609 C C . ALA A 1 75 ? 2.857 -2.889 -1.600 1.00 93.81 75 ALA A C 1
ATOM 611 O O . ALA A 1 75 ? 3.299 -3.627 -2.479 1.00 93.81 75 ALA A O 1
ATOM 612 N N . LEU A 1 76 ? 2.205 -1.758 -1.891 1.00 94.50 76 LEU A N 1
ATOM 613 C CA . LEU A 1 76 ? 1.961 -1.342 -3.273 1.00 94.50 76 LEU A CA 1
ATOM 614 C C . LEU A 1 76 ? 3.244 -0.940 -4.009 1.00 94.50 76 LEU A C 1
ATOM 616 O O . LEU A 1 76 ? 3.355 -1.213 -5.198 1.00 94.50 76 LEU A O 1
ATOM 620 N N . MET A 1 77 ? 4.224 -0.342 -3.325 1.00 95.19 77 MET A N 1
ATOM 621 C CA . MET A 1 77 ? 5.533 -0.044 -3.916 1.00 95.19 77 MET A CA 1
ATOM 622 C C . MET A 1 77 ? 6.248 -1.319 -4.353 1.00 95.19 77 MET A C 1
ATOM 624 O O . MET A 1 77 ? 6.801 -1.348 -5.445 1.00 95.19 77 MET A O 1
ATOM 628 N N . VAL A 1 78 ? 6.215 -2.372 -3.528 1.00 96.12 78 VAL A N 1
ATOM 629 C CA . VAL A 1 78 ? 6.811 -3.672 -3.870 1.00 96.12 78 VAL A CA 1
ATOM 630 C C . VAL A 1 78 ? 6.105 -4.284 -5.079 1.00 96.12 78 VAL A C 1
ATOM 632 O O . VAL A 1 78 ? 6.769 -4.721 -6.012 1.00 96.12 78 VAL A O 1
ATOM 635 N N . ILE A 1 79 ? 4.769 -4.268 -5.106 1.00 94.44 79 ILE A N 1
ATOM 636 C CA . ILE A 1 79 ? 3.997 -4.779 -6.248 1.00 94.44 79 ILE A CA 1
ATOM 637 C C . ILE A 1 79 ? 4.327 -3.989 -7.522 1.00 94.44 79 ILE A C 1
ATOM 639 O O . ILE A 1 79 ? 4.617 -4.590 -8.554 1.00 94.44 79 ILE A O 1
ATOM 643 N N . GLY A 1 80 ? 4.339 -2.656 -7.439 1.00 93.12 80 GLY A N 1
ATOM 644 C CA . GLY A 1 80 ? 4.702 -1.782 -8.553 1.00 93.12 80 GLY A CA 1
ATOM 645 C C . GLY A 1 80 ? 6.115 -2.067 -9.055 1.00 93.12 80 GLY A C 1
ATOM 646 O O . GLY A 1 80 ? 6.305 -2.306 -10.242 1.00 93.12 80 GLY A O 1
ATOM 647 N N . ALA A 1 81 ? 7.093 -2.147 -8.152 1.00 92.56 81 ALA A N 1
ATOM 648 C CA . ALA A 1 81 ? 8.476 -2.495 -8.469 1.00 92.56 81 ALA A CA 1
ATOM 649 C C . ALA A 1 81 ? 8.595 -3.835 -9.213 1.00 92.56 81 ALA A C 1
ATOM 651 O O . ALA A 1 81 ? 9.333 -3.931 -10.192 1.00 92.56 81 ALA A O 1
ATOM 652 N N . VAL A 1 82 ? 7.843 -4.856 -8.790 1.00 93.25 82 VAL A N 1
ATOM 653 C CA . VAL A 1 82 ? 7.813 -6.166 -9.455 1.00 93.25 82 VAL A CA 1
ATOM 654 C C . VAL A 1 82 ? 7.221 -6.052 -10.862 1.00 93.25 82 VAL A C 1
ATOM 656 O O . VAL A 1 82 ? 7.858 -6.480 -11.822 1.00 93.25 82 VAL A O 1
ATOM 659 N N . ILE A 1 83 ? 6.051 -5.423 -11.014 1.00 89.81 83 ILE A N 1
ATOM 660 C CA . ILE A 1 83 ? 5.415 -5.194 -12.327 1.00 89.81 83 ILE A CA 1
ATOM 661 C C . ILE A 1 83 ? 6.375 -4.451 -13.266 1.00 89.81 83 ILE A C 1
ATOM 663 O O . ILE A 1 83 ? 6.571 -4.837 -14.419 1.00 89.81 83 ILE A O 1
ATOM 667 N N . ALA A 1 84 ? 7.011 -3.402 -12.751 1.00 87.25 84 ALA A N 1
ATOM 668 C CA . ALA A 1 84 ? 7.989 -2.590 -13.452 1.00 87.25 84 ALA A CA 1
ATOM 669 C C . ALA A 1 84 ? 9.222 -3.393 -13.884 1.00 87.25 84 ALA A C 1
ATOM 671 O O . ALA A 1 84 ? 9.647 -3.275 -15.034 1.00 87.25 84 ALA A O 1
ATOM 672 N N . ALA A 1 85 ? 9.763 -4.237 -13.005 1.00 85.69 85 ALA A N 1
ATOM 673 C CA . ALA A 1 85 ? 10.919 -5.070 -13.311 1.00 85.69 85 ALA A CA 1
ATOM 674 C C . ALA A 1 85 ? 10.629 -6.057 -14.450 1.00 85.69 85 ALA A C 1
ATOM 676 O O . ALA A 1 85 ? 11.457 -6.212 -15.341 1.00 85.69 85 ALA A O 1
ATOM 677 N N . PHE A 1 86 ? 9.435 -6.658 -14.483 1.00 84.19 86 PHE A N 1
ATOM 678 C CA . PHE A 1 86 ? 9.024 -7.549 -15.574 1.00 84.19 86 PHE A CA 1
ATOM 679 C C . PHE A 1 86 ? 8.627 -6.811 -16.860 1.00 84.19 86 PHE A C 1
ATOM 681 O O . PHE A 1 86 ? 8.672 -7.400 -17.939 1.00 84.19 86 PHE A O 1
ATOM 688 N N . SER A 1 87 ? 8.290 -5.519 -16.780 1.00 78.06 87 SER A N 1
ATOM 689 C CA . SER A 1 87 ? 7.912 -4.733 -17.963 1.00 78.06 87 SER A CA 1
ATOM 690 C C . SER A 1 87 ? 9.060 -4.521 -18.953 1.00 78.06 87 SER A C 1
ATOM 692 O O . SER A 1 87 ? 8.797 -4.352 -20.140 1.00 78.06 87 SER A O 1
ATOM 694 N N . VAL A 1 88 ? 10.316 -4.566 -18.487 1.00 74.56 88 VAL A N 1
ATOM 695 C CA . VAL A 1 88 ? 11.506 -4.368 -19.329 1.00 74.56 88 VAL A CA 1
ATOM 696 C C . VAL A 1 88 ? 11.862 -5.638 -20.114 1.00 74.56 88 VAL A C 1
ATOM 698 O O . VAL A 1 88 ? 11.868 -5.554 -21.336 1.00 74.56 88 VAL A O 1
ATOM 701 N N . PRO A 1 89 ? 12.062 -6.829 -19.507 1.00 68.50 89 PRO A N 1
ATOM 702 C CA . PRO A 1 89 ? 12.303 -8.074 -20.244 1.00 68.50 89 PRO A CA 1
ATOM 703 C C . PRO A 1 89 ? 11.162 -8.445 -21.196 1.00 68.50 89 PRO A C 1
ATOM 705 O O . PRO A 1 89 ? 11.404 -9.011 -22.256 1.00 68.50 89 PRO A O 1
ATOM 708 N N . ALA A 1 90 ? 9.919 -8.079 -20.862 1.00 65.62 90 ALA A N 1
ATOM 709 C CA . ALA A 1 90 ? 8.764 -8.274 -21.738 1.00 65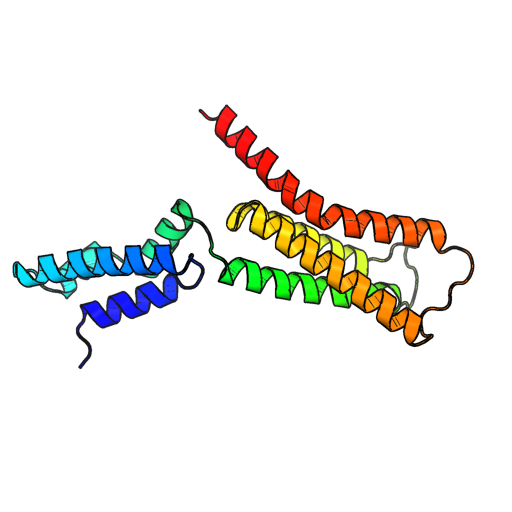.62 90 ALA A CA 1
ATOM 710 C C . ALA A 1 90 ? 8.865 -7.513 -23.076 1.00 65.62 90 ALA A C 1
ATOM 712 O O . ALA A 1 90 ? 8.149 -7.856 -24.012 1.00 65.62 90 ALA A O 1
ATOM 713 N N . LEU A 1 91 ? 9.744 -6.508 -23.188 1.00 65.44 91 LEU A N 1
ATOM 714 C CA . LEU A 1 91 ? 10.080 -5.865 -24.465 1.00 65.44 91 LEU A CA 1
ATOM 715 C C . LEU A 1 91 ? 11.003 -6.734 -25.341 1.00 65.44 91 LEU A C 1
ATOM 717 O O . LEU A 1 91 ? 11.019 -6.551 -26.556 1.00 65.44 91 LEU A O 1
ATOM 721 N N . TYR A 1 92 ? 11.749 -7.666 -24.737 1.00 59.69 92 TYR A N 1
ATOM 722 C CA . TYR A 1 92 ? 12.790 -8.476 -25.386 1.00 59.69 92 TYR A CA 1
ATOM 723 C C . TYR A 1 92 ? 12.366 -9.922 -25.687 1.00 59.69 92 TYR A C 1
ATOM 725 O O . TYR A 1 92 ? 12.960 -10.549 -26.556 1.00 59.69 92 TYR A O 1
ATOM 733 N N . LEU A 1 93 ? 11.343 -10.464 -25.012 1.00 55.47 93 LEU A N 1
ATOM 734 C CA . LEU A 1 93 ? 10.842 -11.843 -25.198 1.00 55.47 93 LEU A CA 1
ATOM 735 C C . LEU A 1 93 ? 10.060 -12.057 -26.519 1.00 55.47 93 LEU A C 1
ATOM 737 O O . LEU A 1 93 ? 9.078 -12.793 -26.560 1.00 55.47 93 LEU A O 1
ATOM 741 N N . GLN A 1 94 ? 10.459 -11.398 -27.605 1.00 57.97 94 GLN A N 1
ATOM 742 C CA . GLN A 1 94 ? 9.708 -11.371 -28.857 1.00 57.97 94 GLN A CA 1
ATOM 743 C C . GLN A 1 94 ? 9.768 -12.704 -29.619 1.00 57.97 94 GLN A C 1
ATOM 745 O O . GLN A 1 94 ? 10.833 -13.161 -30.026 1.00 57.97 94 GLN A O 1
ATOM 750 N N . SER A 1 95 ? 8.589 -13.254 -29.911 1.00 44.66 95 SER A N 1
ATOM 751 C CA . SER A 1 95 ? 8.323 -13.983 -31.150 1.00 44.66 95 SER A CA 1
ATOM 752 C C . SER A 1 95 ? 7.035 -13.425 -31.764 1.00 44.66 95 SER A C 1
ATOM 754 O O . SER A 1 95 ? 5.960 -13.578 -31.190 1.00 44.66 95 SER A O 1
ATOM 756 N N . GLU A 1 96 ? 7.200 -12.796 -32.923 1.00 48.53 96 GLU A N 1
ATOM 757 C CA . GLU A 1 96 ? 6.202 -12.469 -33.948 1.00 48.53 96 GLU A CA 1
ATOM 758 C C . GLU A 1 96 ? 5.190 -11.329 -33.718 1.00 48.53 96 GLU A C 1
ATOM 760 O O . GLU A 1 96 ? 4.309 -11.327 -32.856 1.00 48.53 96 GLU A O 1
ATOM 765 N N . GLU A 1 97 ? 5.331 -10.357 -34.620 1.00 52.31 97 GLU A N 1
ATOM 766 C CA . GLU A 1 97 ? 4.427 -9.266 -34.935 1.00 52.31 97 GLU A CA 1
ATOM 767 C C . GLU A 1 97 ? 3.094 -9.805 -35.463 1.00 52.31 97 GLU A C 1
ATOM 769 O O . GLU A 1 97 ? 3.040 -10.410 -36.530 1.00 52.31 97 GLU A O 1
ATOM 774 N N . LEU A 1 98 ? 1.989 -9.495 -34.785 1.00 41.00 98 LEU A N 1
ATOM 775 C CA . LEU A 1 98 ? 0.689 -9.499 -35.462 1.00 41.00 98 LEU A CA 1
ATOM 776 C C . LEU A 1 98 ? 0.278 -8.089 -35.916 1.00 41.00 98 LEU A C 1
ATOM 778 O O . LEU A 1 98 ? -0.518 -7.970 -36.838 1.00 41.00 98 LEU A O 1
ATOM 782 N N . LEU A 1 99 ? 0.833 -7.022 -35.314 1.00 45.44 99 LEU A N 1
ATOM 783 C CA . LEU A 1 99 ? 0.488 -5.615 -35.608 1.00 45.44 99 LEU A CA 1
ATOM 784 C C . LEU A 1 99 ? 1.596 -4.588 -35.249 1.00 45.44 99 LEU A C 1
ATOM 786 O O . LEU A 1 99 ? 1.299 -3.406 -35.089 1.00 45.44 99 LEU A O 1
ATOM 790 N N . GLY A 1 100 ? 2.853 -5.000 -35.033 1.00 49.56 100 GLY A N 1
ATOM 791 C CA . GLY A 1 100 ? 3.938 -4.076 -34.636 1.00 49.56 100 GLY A CA 1
ATOM 792 C C . GLY A 1 100 ? 3.751 -3.378 -33.271 1.00 49.56 100 GLY A C 1
ATOM 793 O O . GLY A 1 100 ? 4.457 -2.423 -32.955 1.00 49.56 100 GLY A O 1
ATOM 794 N N . MET A 1 101 ? 2.794 -3.825 -32.445 1.00 50.03 101 MET A N 1
ATOM 795 C CA . MET A 1 101 ? 2.529 -3.283 -31.106 1.00 50.03 101 MET A CA 1
ATOM 796 C C . MET A 1 101 ? 2.928 -4.283 -30.012 1.00 50.03 101 MET A C 1
ATOM 798 O O . MET A 1 101 ? 2.376 -5.378 -29.918 1.00 50.03 101 MET A O 1
ATOM 802 N N . ASN A 1 102 ? 3.846 -3.863 -29.136 1.00 58.81 102 ASN A N 1
ATOM 803 C CA . ASN A 1 102 ? 4.369 -4.632 -28.000 1.00 58.81 102 ASN A CA 1
ATOM 804 C C . ASN A 1 102 ? 3.328 -4.787 -26.867 1.00 58.81 102 ASN A C 1
ATOM 806 O O . ASN A 1 102 ? 3.380 -4.102 -25.845 1.00 58.81 102 ASN A O 1
ATOM 810 N N . TRP A 1 103 ? 2.352 -5.680 -27.049 1.00 56.22 103 TRP A N 1
ATOM 811 C CA . TRP A 1 103 ? 1.203 -5.858 -26.144 1.00 56.22 103 TRP A CA 1
ATOM 812 C C . TRP A 1 103 ? 1.551 -6.215 -24.680 1.00 56.22 103 TRP A C 1
ATOM 814 O O . TRP A 1 103 ? 0.933 -5.643 -23.776 1.00 56.22 103 TRP A O 1
ATOM 824 N N . PRO A 1 104 ? 2.524 -7.106 -24.385 1.00 61.53 104 PRO A N 1
ATOM 825 C CA . PRO A 1 104 ? 2.808 -7.524 -23.006 1.00 61.53 104 PRO A CA 1
ATOM 826 C C . PRO A 1 104 ? 3.379 -6.405 -22.123 1.00 61.53 104 PRO A C 1
ATOM 828 O O . PRO A 1 104 ? 2.970 -6.245 -20.971 1.00 61.53 104 PRO A O 1
ATOM 831 N N . SER A 1 105 ? 4.287 -5.587 -22.661 1.00 67.38 105 SER A N 1
ATOM 832 C CA . SER A 1 105 ? 4.869 -4.455 -21.933 1.00 67.38 105 SER A CA 1
ATOM 833 C C . SER A 1 105 ? 3.855 -3.323 -21.744 1.00 67.38 105 SER A C 1
ATOM 835 O O . SER A 1 105 ? 3.783 -2.748 -20.658 1.00 67.38 105 SER A O 1
ATOM 837 N N . LEU A 1 106 ? 3.011 -3.058 -22.750 1.00 73.06 106 LEU A N 1
ATOM 838 C CA . LEU A 1 106 ? 1.894 -2.114 -22.650 1.00 73.06 106 LEU A CA 1
ATOM 839 C C . LEU A 1 106 ? 0.868 -2.551 -21.597 1.00 73.06 106 LEU A C 1
ATOM 841 O O . LEU A 1 106 ? 0.380 -1.717 -20.831 1.00 73.06 106 LEU A O 1
ATOM 845 N N . GLY A 1 107 ? 0.575 -3.851 -21.514 1.00 79.50 107 GLY A N 1
ATOM 846 C CA . GLY A 1 107 ? -0.280 -4.425 -20.476 1.00 79.50 107 GLY A CA 1
ATOM 847 C C . GLY A 1 107 ? 0.285 -4.190 -19.075 1.00 79.50 107 GLY A C 1
ATOM 848 O O . GLY A 1 107 ? -0.401 -3.630 -18.222 1.00 79.50 107 GLY A O 1
ATOM 849 N N . LEU A 1 108 ? 1.557 -4.530 -18.848 1.00 82.38 108 LEU A N 1
ATOM 850 C CA . LEU A 1 108 ? 2.225 -4.309 -17.558 1.00 82.38 108 LEU A CA 1
ATOM 851 C C . LEU A 1 108 ? 2.315 -2.820 -17.193 1.00 82.38 108 LEU A C 1
ATOM 853 O O . LEU A 1 108 ? 2.096 -2.454 -16.039 1.00 82.38 108 LEU A O 1
ATOM 857 N N . LEU A 1 109 ? 2.577 -1.948 -18.168 1.00 82.19 109 LEU A N 1
ATOM 858 C CA . LEU A 1 109 ? 2.589 -0.499 -17.968 1.00 82.19 109 LEU A CA 1
ATOM 859 C C . LEU A 1 109 ? 1.199 0.034 -17.593 1.00 82.19 109 LEU A C 1
ATOM 861 O O . LEU A 1 109 ? 1.078 0.838 -16.671 1.00 82.19 109 LEU A O 1
ATOM 865 N N . SER A 1 110 ? 0.145 -0.462 -18.241 1.00 85.31 110 SER A N 1
ATOM 866 C CA . SER A 1 110 ? -1.241 -0.099 -17.923 1.00 85.31 110 SER A CA 1
ATOM 867 C C . SER A 1 110 ? -1.633 -0.543 -16.513 1.00 85.31 110 SER A C 1
ATOM 869 O O . SER A 1 110 ? -2.219 0.237 -15.763 1.00 85.31 110 SER A O 1
ATOM 871 N N . ILE A 1 111 ? -1.258 -1.766 -16.119 1.00 89.56 111 ILE A N 1
ATOM 872 C CA . ILE A 1 111 ? -1.467 -2.274 -14.755 1.00 89.56 111 ILE A CA 1
ATOM 873 C C . ILE A 1 111 ? -0.741 -1.377 -13.741 1.00 89.56 111 ILE A C 1
ATOM 875 O O . ILE A 1 111 ? -1.337 -1.010 -12.728 1.00 89.56 111 ILE A O 1
ATOM 879 N N . GLY A 1 112 ? 0.502 -0.972 -14.024 1.00 90.19 112 GLY A N 1
ATOM 880 C CA . GLY A 1 112 ? 1.256 -0.045 -13.175 1.00 90.19 112 GLY A CA 1
ATOM 881 C C . GLY A 1 112 ? 0.573 1.318 -13.020 1.00 90.19 112 GLY A C 1
ATOM 882 O O . GLY A 1 112 ? 0.360 1.798 -11.908 1.00 90.19 112 GLY A O 1
ATOM 883 N N . ILE A 1 113 ? 0.091 1.911 -14.117 1.00 89.38 113 ILE A N 1
ATOM 884 C CA . ILE A 1 113 ? -0.677 3.169 -14.071 1.00 89.38 113 ILE A CA 1
ATOM 885 C C . ILE A 1 113 ? -1.933 3.023 -13.203 1.00 89.38 113 ILE A C 1
ATOM 887 O O . ILE A 1 113 ? -2.195 3.873 -12.347 1.00 89.38 113 ILE A O 1
ATOM 891 N N . VAL A 1 114 ? -2.702 1.945 -13.384 1.00 92.19 114 VAL A N 1
ATOM 892 C CA . VAL A 1 114 ? -3.894 1.667 -12.567 1.00 92.19 114 VAL A CA 1
ATOM 893 C C . VAL A 1 114 ? -3.518 1.531 -11.091 1.00 92.19 114 VAL A C 1
ATOM 895 O O . VAL A 1 114 ? -4.207 2.086 -10.233 1.00 92.19 114 VAL A O 1
ATOM 898 N N . LEU A 1 115 ? -2.410 0.855 -10.785 1.00 92.00 115 LEU A N 1
ATOM 899 C CA . LEU A 1 115 ? -1.899 0.700 -9.425 1.00 92.00 115 LEU A CA 1
ATOM 900 C C . LEU A 1 115 ? -1.515 2.049 -8.804 1.00 92.00 115 LEU A C 1
ATOM 902 O O . LEU A 1 115 ? -1.883 2.327 -7.660 1.00 92.00 115 LEU A O 1
ATOM 906 N N . ILE A 1 116 ? -0.829 2.910 -9.559 1.00 90.69 116 ILE A N 1
ATOM 907 C CA . ILE A 1 116 ? -0.459 4.262 -9.132 1.00 90.69 116 ILE A CA 1
ATOM 908 C C . ILE A 1 116 ? -1.718 5.075 -8.831 1.00 90.69 116 ILE A C 1
ATOM 910 O O . ILE A 1 116 ? -1.834 5.609 -7.729 1.00 90.69 116 ILE A O 1
ATOM 914 N N . ILE A 1 117 ? -2.698 5.106 -9.740 1.00 89.56 117 ILE A N 1
ATOM 915 C CA . ILE A 1 117 ? -3.966 5.823 -9.533 1.00 89.56 117 ILE A CA 1
ATOM 916 C C . ILE A 1 117 ? -4.696 5.282 -8.299 1.00 89.56 117 ILE A C 1
ATOM 918 O O . ILE A 1 117 ? -5.111 6.053 -7.431 1.00 89.56 117 ILE A O 1
ATOM 922 N N . PHE A 1 118 ? -4.813 3.959 -8.176 1.00 90.00 118 PHE A N 1
ATOM 923 C CA . PHE A 1 118 ? -5.437 3.312 -7.025 1.00 90.00 118 PHE A CA 1
ATOM 924 C C . PHE A 1 118 ? -4.745 3.709 -5.714 1.00 90.00 118 PHE A C 1
ATOM 926 O O . PHE A 1 118 ? -5.408 4.101 -4.746 1.00 90.00 118 PHE A O 1
ATOM 933 N N . SER A 1 119 ? -3.412 3.672 -5.692 1.00 88.81 119 SER A N 1
ATOM 934 C CA . SER A 1 119 ? -2.611 4.050 -4.531 1.00 88.81 119 SER A CA 1
ATOM 935 C C . SER A 1 119 ? -2.754 5.537 -4.186 1.00 88.81 119 SER A C 1
ATOM 937 O O . SER A 1 119 ? -2.901 5.861 -3.007 1.00 88.81 119 SER A O 1
ATOM 939 N N . SER A 1 120 ? -2.842 6.434 -5.176 1.00 87.19 120 SER A N 1
ATOM 940 C CA . SER A 1 120 ? -3.125 7.862 -4.972 1.00 87.19 120 SER A CA 1
ATOM 941 C C . SER A 1 120 ? -4.505 8.092 -4.362 1.00 87.19 120 SER A C 1
ATOM 943 O O 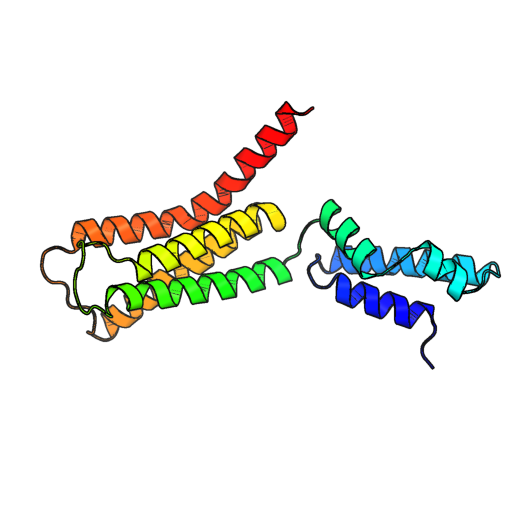. SER A 1 120 ? -4.657 8.885 -3.432 1.00 87.19 120 SER A O 1
ATOM 945 N N . VAL A 1 121 ? -5.525 7.391 -4.863 1.00 85.19 121 VAL A N 1
ATOM 946 C CA . VAL A 1 121 ? -6.919 7.551 -4.424 1.00 85.19 121 VAL A CA 1
ATOM 947 C C . VAL A 1 121 ? -7.126 7.025 -3.002 1.00 85.19 121 VAL A C 1
ATOM 949 O O . VAL A 1 121 ? -7.931 7.600 -2.260 1.00 85.19 121 VAL A O 1
ATOM 952 N N . ARG A 1 122 ? -6.432 5.940 -2.629 1.00 84.12 122 ARG A N 1
ATOM 953 C CA . ARG A 1 122 ? -6.587 5.241 -1.342 1.00 84.12 122 ARG A CA 1
ATOM 954 C C . ARG A 1 122 ? -5.586 5.694 -0.274 1.00 84.12 122 ARG A C 1
ATOM 956 O O . ARG A 1 122 ? -5.989 5.944 0.857 1.00 84.12 122 ARG A O 1
ATOM 963 N N . GLY A 1 123 ? -4.305 5.795 -0.617 1.00 81.62 123 GLY A N 1
ATOM 964 C CA . GLY A 1 123 ? -3.210 6.169 0.290 1.00 81.62 123 GLY A CA 1
ATOM 965 C C . GLY A 1 123 ? -2.785 7.638 0.196 1.00 81.62 123 GLY A C 1
ATOM 966 O O . GLY A 1 123 ? -1.881 8.073 0.908 1.00 81.62 123 GLY A O 1
ATOM 967 N N . GLY A 1 124 ? -3.426 8.418 -0.676 1.00 83.88 124 GLY A N 1
ATOM 968 C CA . GLY A 1 124 ? -3.129 9.830 -0.869 1.00 83.88 124 GLY A CA 1
ATOM 969 C C . GLY A 1 124 ? -1.913 10.085 -1.766 1.00 83.88 124 GLY A C 1
ATOM 970 O O . GLY A 1 124 ? -1.277 9.169 -2.286 1.00 83.88 124 GLY A O 1
ATOM 971 N N . ARG A 1 125 ? -1.554 11.368 -1.922 1.00 83.62 125 ARG A N 1
ATOM 972 C CA . ARG A 1 125 ? -0.537 11.828 -2.887 1.00 83.62 125 ARG A CA 1
ATOM 973 C C . ARG A 1 125 ? 0.800 11.128 -2.698 1.00 83.62 125 ARG A C 1
ATOM 975 O O . ARG A 1 125 ? 1.411 10.697 -3.664 1.00 83.62 125 ARG A O 1
ATOM 982 N N . ARG A 1 126 ? 1.231 11.020 -1.436 1.00 84.88 126 ARG A N 1
ATOM 983 C CA . ARG A 1 126 ? 2.513 10.413 -1.062 1.00 84.88 126 ARG A CA 1
ATOM 984 C C . ARG A 1 126 ? 2.577 8.940 -1.459 1.00 84.88 126 ARG A C 1
ATOM 986 O O . ARG A 1 126 ? 3.638 8.494 -1.874 1.00 84.88 126 ARG A O 1
ATOM 993 N N . ALA A 1 127 ? 1.464 8.208 -1.352 1.00 87.69 127 ALA A N 1
ATOM 994 C CA . ALA A 1 127 ? 1.411 6.808 -1.756 1.00 87.69 127 ALA A CA 1
ATOM 995 C C . ALA A 1 127 ? 1.551 6.669 -3.274 1.00 87.69 127 ALA A C 1
ATOM 997 O O . ALA A 1 127 ? 2.459 5.984 -3.731 1.00 87.69 127 ALA A O 1
ATOM 998 N N . GLY A 1 128 ? 0.748 7.422 -4.030 1.00 88.69 128 GLY A N 1
ATOM 999 C CA . GLY A 1 128 ? 0.839 7.523 -5.489 1.00 88.69 128 GLY A CA 1
ATOM 1000 C C . GLY A 1 128 ? 2.241 7.787 -6.009 1.00 88.69 128 GLY A C 1
ATOM 1001 O O . GLY A 1 128 ? 2.776 7.041 -6.826 1.00 88.69 128 GLY A O 1
ATOM 1002 N N . THR A 1 129 ? 2.858 8.852 -5.498 1.00 88.31 129 THR A N 1
ATOM 1003 C CA . THR A 1 129 ? 4.212 9.242 -5.900 1.00 88.31 129 THR A CA 1
ATOM 1004 C C . THR A 1 129 ? 5.249 8.194 -5.521 1.00 88.31 129 THR A C 1
ATOM 1006 O O . THR A 1 129 ? 6.177 7.967 -6.287 1.00 88.31 129 THR A O 1
ATOM 1009 N N . ALA A 1 130 ? 5.109 7.554 -4.356 1.00 91.31 130 ALA A N 1
ATOM 1010 C CA . ALA A 1 130 ? 6.057 6.542 -3.905 1.00 91.31 130 ALA A CA 1
ATOM 1011 C C . ALA A 1 130 ? 5.970 5.263 -4.749 1.00 91.31 130 ALA A C 1
ATOM 1013 O O . ALA A 1 130 ? 7.007 4.717 -5.118 1.00 91.31 130 ALA A O 1
ATOM 1014 N N . VAL A 1 131 ? 4.759 4.821 -5.108 1.00 93.25 131 VAL A N 1
ATOM 1015 C CA . VAL A 1 131 ? 4.551 3.684 -6.020 1.00 93.25 131 VAL A CA 1
ATOM 1016 C C . VAL A 1 131 ? 5.105 4.006 -7.407 1.00 93.25 131 VAL A C 1
ATOM 1018 O O . VAL A 1 131 ? 5.895 3.227 -7.930 1.00 93.25 131 VAL A O 1
ATOM 1021 N N . GLY A 1 132 ? 4.792 5.183 -7.961 1.00 91.75 132 GLY A N 1
ATOM 1022 C CA . GLY A 1 132 ? 5.332 5.613 -9.256 1.00 91.75 132 GLY A CA 1
ATOM 1023 C C . GLY A 1 132 ? 6.859 5.737 -9.265 1.00 91.75 132 GLY A C 1
ATOM 1024 O O . GLY A 1 132 ? 7.504 5.375 -10.246 1.00 91.75 132 GLY A O 1
ATOM 1025 N N . ALA A 1 133 ? 7.461 6.195 -8.163 1.00 91.94 133 ALA A N 1
ATOM 1026 C CA . ALA A 1 133 ? 8.913 6.251 -8.017 1.00 91.94 133 ALA A CA 1
ATOM 1027 C C . ALA A 1 133 ? 9.542 4.855 -7.916 1.00 91.94 133 ALA A C 1
ATOM 1029 O O . ALA A 1 133 ? 10.552 4.606 -8.568 1.00 91.94 133 ALA A O 1
ATOM 1030 N N . ALA A 1 134 ? 8.942 3.938 -7.148 1.00 93.44 134 ALA A N 1
ATOM 1031 C CA . ALA A 1 134 ? 9.399 2.551 -7.067 1.00 93.44 134 ALA A CA 1
ATOM 1032 C C . ALA A 1 134 ? 9.374 1.885 -8.450 1.00 93.44 134 ALA A C 1
ATOM 1034 O O . ALA A 1 134 ? 10.358 1.293 -8.881 1.00 93.44 134 ALA A O 1
ATOM 1035 N N . GLU A 1 135 ? 8.281 2.081 -9.182 1.00 92.75 135 GLU A N 1
ATOM 1036 C CA . GLU A 1 135 ? 8.126 1.649 -10.564 1.00 92.75 135 GLU A CA 1
ATOM 1037 C C . GLU A 1 135 ? 9.198 2.211 -11.509 1.00 92.75 135 GLU A C 1
ATOM 1039 O O . GLU A 1 135 ? 9.729 1.487 -12.356 1.00 92.75 135 GLU A O 1
ATOM 1044 N N . ALA A 1 136 ? 9.532 3.495 -11.381 1.00 89.25 136 ALA A N 1
ATOM 1045 C CA . ALA A 1 136 ? 10.565 4.118 -12.197 1.00 89.25 136 ALA A CA 1
ATOM 1046 C C . ALA A 1 136 ? 11.959 3.561 -11.885 1.00 89.25 136 ALA A C 1
ATOM 1048 O O . ALA A 1 136 ? 12.683 3.144 -12.790 1.00 89.25 136 ALA A O 1
ATOM 1049 N N . VAL A 1 137 ? 12.315 3.501 -10.599 1.00 91.25 137 VAL A N 1
ATOM 1050 C CA . VAL A 1 137 ? 13.614 2.999 -10.133 1.00 91.25 137 VAL A CA 1
ATOM 1051 C C . VAL A 1 137 ? 13.826 1.548 -10.557 1.00 91.25 137 VAL A C 1
ATOM 1053 O O . VAL A 1 137 ? 14.900 1.215 -11.054 1.00 91.25 137 VAL A O 1
ATOM 1056 N N . SER A 1 138 ? 12.810 0.692 -10.429 1.00 89.88 138 SER A N 1
ATOM 1057 C CA . SER A 1 138 ? 12.906 -0.711 -10.843 1.00 89.88 138 SER A CA 1
ATOM 1058 C C . SER A 1 138 ? 13.134 -0.869 -12.344 1.00 89.88 138 SER A C 1
ATOM 1060 O O . SER A 1 138 ? 13.983 -1.665 -12.738 1.00 89.88 138 SER A O 1
ATOM 1062 N N . ARG A 1 139 ? 12.446 -0.083 -13.186 1.00 85.88 139 ARG A N 1
ATOM 1063 C CA . ARG A 1 139 ? 12.680 -0.089 -14.641 1.00 85.88 139 ARG A CA 1
ATOM 1064 C C . ARG A 1 139 ? 14.113 0.303 -14.981 1.00 85.88 139 ARG A C 1
ATOM 1066 O O . ARG A 1 139 ? 14.772 -0.418 -15.725 1.00 85.88 139 ARG A O 1
ATOM 1073 N N . PHE A 1 140 ? 14.618 1.393 -14.401 1.00 85.19 140 PHE A N 1
ATOM 1074 C CA . PHE A 1 140 ? 16.007 1.809 -14.615 1.00 85.19 140 PHE A CA 1
ATOM 1075 C C . PHE A 1 140 ? 17.006 0.758 -14.135 1.00 85.19 140 PHE A C 1
ATOM 1077 O O . PHE A 1 140 ? 17.964 0.472 -14.847 1.00 85.19 140 PHE A O 1
ATOM 1084 N N . GLY A 1 141 ? 16.766 0.145 -12.973 1.00 85.75 141 GLY A N 1
ATOM 1085 C CA . GLY A 1 141 ? 17.622 -0.915 -12.445 1.00 85.75 141 GLY A CA 1
ATOM 1086 C C . GLY A 1 141 ? 17.759 -2.095 -13.407 1.00 85.75 141 GLY A C 1
ATOM 1087 O O . GLY A 1 141 ? 18.874 -2.545 -13.662 1.00 85.75 141 GLY A O 1
ATOM 1088 N N . VAL A 1 142 ? 16.650 -2.553 -13.997 1.00 84.62 142 VAL A N 1
ATOM 1089 C CA . VAL A 1 142 ? 16.679 -3.655 -14.971 1.00 84.62 142 VAL A CA 1
ATOM 1090 C C . VAL A 1 142 ? 17.370 -3.246 -16.272 1.00 84.62 142 VAL A C 1
ATOM 1092 O O . VAL A 1 142 ? 18.213 -3.992 -16.758 1.00 84.62 142 VAL A O 1
ATOM 1095 N N . VAL A 1 143 ? 17.076 -2.057 -16.813 1.00 81.12 143 VAL A N 1
ATOM 1096 C CA . VAL A 1 143 ? 17.736 -1.559 -18.037 1.00 81.12 143 VAL A CA 1
ATOM 1097 C C . VAL A 1 143 ? 19.251 -1.461 -17.849 1.00 81.12 143 VAL A C 1
ATOM 1099 O O . VAL A 1 143 ? 20.003 -1.934 -18.695 1.00 81.12 143 VAL A O 1
ATOM 1102 N N . ILE A 1 144 ? 19.705 -0.889 -16.730 1.00 82.69 144 ILE A N 1
ATOM 1103 C CA . ILE A 1 144 ? 21.134 -0.781 -16.408 1.00 82.69 144 ILE A CA 1
ATOM 1104 C C . ILE A 1 144 ? 21.758 -2.172 -16.262 1.00 82.69 144 ILE A C 1
ATOM 1106 O O . ILE A 1 144 ? 22.835 -2.412 -16.799 1.00 82.69 144 ILE A O 1
ATOM 1110 N N . GLY A 1 145 ? 21.083 -3.094 -15.568 1.00 81.94 145 GLY A N 1
ATOM 1111 C CA . GLY A 1 145 ? 21.563 -4.465 -15.390 1.00 81.94 145 GLY A CA 1
ATOM 1112 C C . GLY A 1 145 ? 21.774 -5.195 -16.717 1.00 81.94 145 GLY A C 1
ATOM 1113 O O . GLY A 1 145 ? 22.841 -5.761 -16.935 1.00 81.94 145 GLY A O 1
ATOM 1114 N N . LEU A 1 146 ? 20.798 -5.117 -17.625 1.00 78.19 146 LEU A N 1
ATOM 1115 C CA . LEU A 1 146 ? 20.898 -5.707 -18.964 1.00 78.19 146 LEU A CA 1
ATOM 1116 C C . LEU A 1 146 ? 21.995 -5.042 -19.811 1.00 78.19 146 LEU A C 1
ATOM 1118 O O . LEU A 1 146 ? 22.730 -5.729 -20.514 1.00 78.19 146 LEU A O 1
ATOM 1122 N N . ALA A 1 147 ? 22.151 -3.716 -19.713 1.00 74.69 147 ALA A N 1
ATOM 1123 C CA . ALA A 1 147 ? 23.207 -2.991 -20.420 1.00 74.69 147 ALA A CA 1
ATOM 1124 C C . ALA A 1 147 ? 24.614 -3.389 -19.940 1.00 74.69 147 ALA A C 1
ATOM 1126 O O . ALA A 1 147 ? 25.508 -3.575 -20.760 1.00 74.69 147 ALA A O 1
ATOM 1127 N N . ILE A 1 148 ? 24.812 -3.561 -18.627 1.00 79.38 148 ILE A N 1
ATOM 1128 C CA . ILE A 1 148 ? 26.080 -4.049 -18.057 1.00 79.38 148 ILE A CA 1
ATOM 1129 C C . ILE A 1 148 ? 26.336 -5.510 -18.454 1.00 79.38 148 ILE A C 1
ATOM 1131 O O . ILE A 1 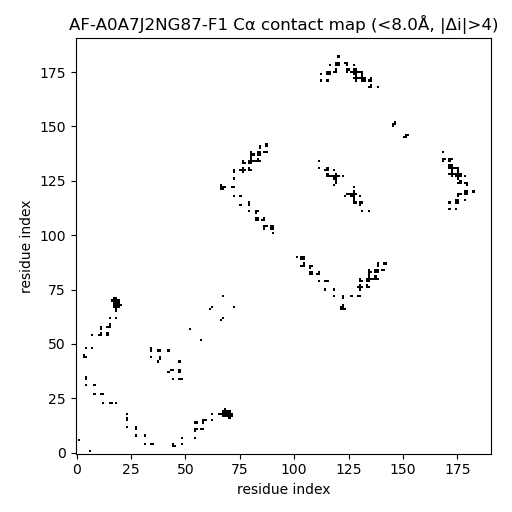148 ? 27.480 -5.879 -18.705 1.00 79.38 148 ILE A O 1
ATOM 1135 N N . GLY A 1 149 ? 25.285 -6.331 -18.521 1.00 75.88 149 GLY A N 1
ATOM 1136 C CA . GLY A 1 149 ? 25.370 -7.742 -18.908 1.00 75.88 149 GLY A CA 1
ATOM 1137 C C . GLY A 1 149 ? 25.722 -7.983 -20.378 1.00 75.88 149 GLY A C 1
ATOM 1138 O O . GLY A 1 149 ? 26.036 -9.110 -20.739 1.00 75.88 149 GLY A O 1
ATOM 1139 N N . GLY A 1 150 ? 25.698 -6.944 -21.221 1.00 66.56 150 GLY A N 1
ATOM 1140 C CA . GLY A 1 150 ? 25.930 -7.067 -22.664 1.00 66.56 150 GLY A CA 1
ATOM 1141 C C . GLY A 1 150 ? 24.730 -7.612 -23.448 1.00 66.56 150 GLY A C 1
ATOM 1142 O O . GLY A 1 150 ? 24.809 -7.718 -24.667 1.00 66.56 150 GLY A O 1
ATOM 1143 N N . ASP A 1 151 ? 23.612 -7.886 -22.771 1.00 65.50 151 ASP A N 1
ATOM 1144 C CA . ASP A 1 151 ? 22.367 -8.409 -23.359 1.00 65.50 151 ASP A CA 1
ATOM 1145 C C . ASP A 1 151 ? 21.528 -7.320 -24.049 1.00 65.50 151 ASP A C 1
ATOM 1147 O O . ASP A 1 151 ? 20.478 -7.585 -24.632 1.00 65.50 151 ASP A O 1
ATOM 1151 N N . LEU A 1 152 ? 21.984 -6.070 -23.966 1.00 65.19 152 LEU A N 1
ATOM 1152 C CA . LEU A 1 152 ? 21.358 -4.908 -24.575 1.00 65.19 152 LEU A CA 1
ATOM 1153 C C . LEU A 1 152 ? 22.312 -4.396 -25.660 1.00 65.19 152 LEU A C 1
ATOM 1155 O O . LEU A 1 152 ? 23.243 -3.648 -25.364 1.00 65.19 152 LEU A O 1
ATOM 1159 N N . THR A 1 153 ? 22.118 -4.842 -26.907 1.00 56.69 153 THR A N 1
ATOM 1160 C CA . THR A 1 153 ? 22.867 -4.372 -28.083 1.00 56.69 153 THR A CA 1
ATOM 1161 C C . THR A 1 153 ? 22.094 -3.255 -28.782 1.00 56.69 153 THR A C 1
ATOM 1163 O O . THR A 1 153 ? 20.919 -3.372 -29.123 1.00 56.69 153 THR A O 1
ATOM 1166 N N . TRP A 1 154 ? 22.752 -2.108 -28.928 1.00 60.31 154 TRP A N 1
ATOM 1167 C CA . TRP A 1 154 ? 22.125 -0.835 -29.273 1.00 60.31 154 TRP A CA 1
ATOM 1168 C C . TRP A 1 154 ? 22.246 -0.590 -30.776 1.00 60.31 154 TRP A C 1
ATOM 1170 O O . TRP A 1 154 ? 23.026 0.254 -31.210 1.00 60.31 154 TRP A O 1
ATOM 1180 N N . GLU A 1 155 ? 21.506 -1.346 -31.584 1.00 52.34 155 GLU A N 1
ATOM 1181 C CA . GLU A 1 155 ? 21.467 -1.122 -33.031 1.00 52.34 155 GLU A CA 1
ATOM 1182 C C . GLU A 1 155 ? 20.292 -0.208 -33.429 1.00 52.34 155 GLU A C 1
ATOM 1184 O O . GLU A 1 155 ? 19.120 -0.512 -33.218 1.00 52.34 155 GLU A O 1
ATOM 1189 N N . GLY A 1 156 ? 20.634 0.945 -34.014 1.00 48.03 156 GLY A N 1
ATOM 1190 C CA . GLY A 1 156 ? 19.876 1.575 -35.103 1.00 48.03 156 GLY A CA 1
ATOM 1191 C C . GLY A 1 156 ? 18.669 2.446 -34.761 1.00 48.03 156 GLY A C 1
ATOM 1192 O O . GLY A 1 156 ? 18.756 3.664 -34.876 1.00 48.03 156 GLY A O 1
ATOM 1193 N N . ASP A 1 157 ? 17.542 1.854 -34.361 1.00 48.41 157 ASP A N 1
ATOM 1194 C CA . ASP A 1 157 ? 16.216 2.515 -34.421 1.00 48.41 157 ASP A CA 1
ATOM 1195 C C . ASP A 1 157 ? 15.631 2.874 -33.039 1.00 48.41 157 ASP A C 1
ATOM 1197 O O . ASP A 1 157 ? 14.465 3.239 -32.864 1.00 48.41 157 ASP A O 1
ATOM 1201 N N . SER A 1 158 ? 16.479 2.798 -32.017 1.00 57.94 158 SER A N 1
ATOM 1202 C CA . SER A 1 158 ? 16.118 2.742 -30.601 1.00 57.94 158 SER A CA 1
ATOM 1203 C C . SER A 1 158 ? 16.023 4.096 -29.890 1.00 57.94 158 SER A C 1
ATOM 1205 O O . SER A 1 158 ? 15.496 4.145 -28.780 1.00 57.94 158 SER A O 1
ATOM 1207 N N . PHE A 1 159 ? 16.462 5.214 -30.485 1.00 49.53 159 PHE A N 1
ATOM 1208 C CA . PHE A 1 159 ? 16.476 6.507 -29.780 1.00 49.53 159 PHE A CA 1
ATOM 1209 C C . PHE A 1 159 ? 15.066 7.023 -29.454 1.00 49.53 159 PHE A C 1
ATOM 1211 O O . PHE A 1 159 ? 14.817 7.449 -28.329 1.00 49.53 159 PHE A O 1
ATOM 1218 N N . ILE A 1 160 ? 14.122 6.944 -30.400 1.00 54.16 160 ILE A N 1
ATOM 1219 C CA . ILE A 1 160 ? 12.733 7.401 -30.197 1.00 54.16 160 ILE A CA 1
ATOM 1220 C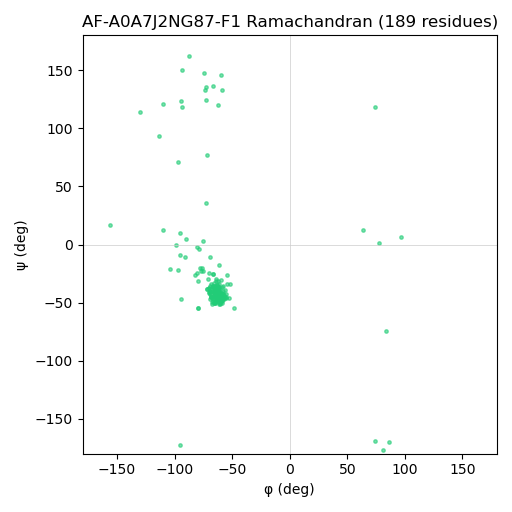 C . ILE A 1 160 ? 11.993 6.470 -29.225 1.00 54.16 160 ILE A C 1
ATOM 1222 O O . ILE A 1 160 ? 11.300 6.948 -28.326 1.00 54.16 160 ILE A O 1
ATOM 1226 N N . GLY A 1 161 ? 12.181 5.152 -29.354 1.00 60.78 161 GLY A N 1
ATOM 1227 C CA . GLY A 1 161 ? 11.602 4.162 -28.441 1.00 60.78 161 GLY A CA 1
ATOM 1228 C C . GLY A 1 161 ? 12.147 4.283 -27.015 1.00 60.78 161 GLY A C 1
ATOM 1229 O O . GLY A 1 161 ? 11.380 4.266 -26.053 1.00 60.78 161 GLY A O 1
ATOM 1230 N N . MET A 1 162 ? 13.457 4.499 -26.870 1.00 59.47 162 MET A N 1
ATOM 1231 C CA . MET A 1 162 ? 14.109 4.724 -25.580 1.00 59.47 162 MET A CA 1
ATOM 1232 C C . MET A 1 162 ? 13.697 6.060 -24.972 1.00 59.47 162 MET A C 1
ATOM 1234 O O . MET A 1 162 ? 13.369 6.114 -23.790 1.00 59.47 162 MET A O 1
ATOM 1238 N N . PHE A 1 163 ? 13.682 7.136 -25.758 1.00 62.41 163 PHE A N 1
ATOM 1239 C CA . PHE A 1 163 ? 13.232 8.440 -25.287 1.00 62.41 163 PHE A CA 1
ATOM 1240 C C . PHE A 1 163 ? 11.777 8.370 -24.812 1.00 62.41 163 PHE A C 1
ATOM 1242 O O . PHE A 1 163 ? 11.471 8.843 -23.720 1.00 62.41 163 PHE A O 1
ATOM 1249 N N . GLY A 1 164 ? 10.902 7.698 -25.568 1.00 65.06 164 GLY A N 1
ATOM 1250 C CA . GLY A 1 164 ? 9.520 7.431 -25.171 1.00 65.06 164 GLY A CA 1
ATOM 1251 C C . GLY A 1 164 ? 9.415 6.598 -23.890 1.00 65.06 164 GLY A C 1
ATOM 1252 O O . GLY A 1 164 ? 8.631 6.939 -23.008 1.00 65.06 164 GLY A O 1
ATOM 1253 N N . PHE A 1 165 ? 10.237 5.556 -23.738 1.00 69.62 165 PHE A N 1
ATOM 1254 C CA . PHE A 1 165 ? 10.279 4.719 -22.536 1.00 69.62 165 PHE A CA 1
ATOM 1255 C C . PHE A 1 165 ? 10.772 5.483 -21.299 1.00 69.62 165 PHE A C 1
ATOM 1257 O O . PHE A 1 165 ? 10.148 5.414 -20.238 1.00 69.62 165 PHE A O 1
ATOM 1264 N N . VAL A 1 166 ? 11.863 6.242 -21.427 1.00 69.50 166 VAL A N 1
ATOM 1265 C CA . VAL A 1 166 ? 12.414 7.089 -20.360 1.00 69.50 166 VAL A CA 1
ATOM 1266 C C . VAL A 1 166 ? 11.394 8.149 -19.964 1.00 69.50 166 VAL A C 1
ATOM 1268 O O . VAL A 1 166 ? 11.103 8.305 -18.780 1.00 69.50 166 VAL A O 1
ATOM 1271 N N . LEU A 1 167 ? 10.797 8.828 -20.945 1.00 74.88 167 LEU A N 1
ATO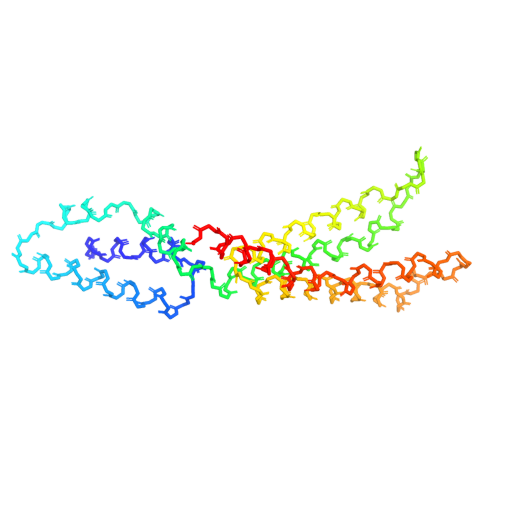M 1272 C CA . LEU A 1 167 ? 9.781 9.843 -20.706 1.00 74.88 167 LEU A CA 1
ATOM 1273 C C . LEU A 1 167 ? 8.557 9.242 -20.005 1.00 74.88 167 LEU A C 1
ATOM 1275 O O . LEU A 1 167 ? 8.151 9.748 -18.964 1.00 74.88 167 LEU A O 1
ATOM 1279 N N . ALA A 1 168 ? 8.014 8.128 -20.503 1.00 72.56 168 ALA A N 1
ATOM 1280 C CA . ALA A 1 168 ? 6.888 7.436 -19.877 1.00 72.56 168 ALA A CA 1
ATOM 1281 C C . ALA A 1 168 ? 7.209 7.022 -18.434 1.00 72.56 168 ALA A C 1
ATOM 1283 O O . ALA A 1 168 ? 6.401 7.240 -17.536 1.00 72.56 168 ALA A O 1
ATOM 1284 N N . THR A 1 169 ? 8.414 6.506 -18.191 1.00 76.19 169 THR A N 1
ATOM 1285 C CA . THR A 1 169 ? 8.872 6.076 -16.864 1.00 76.19 169 THR A CA 1
ATOM 1286 C C . THR A 1 169 ? 8.997 7.253 -15.890 1.00 76.19 169 THR A C 1
ATOM 1288 O O . THR A 1 169 ? 8.564 7.154 -14.742 1.00 76.19 169 THR A O 1
ATOM 1291 N N . LEU A 1 170 ? 9.524 8.393 -16.346 1.00 78.12 170 LEU A N 1
ATOM 1292 C CA . LEU A 1 170 ? 9.627 9.622 -15.552 1.00 78.12 170 LEU A CA 1
ATOM 1293 C C . LEU A 1 170 ? 8.264 10.279 -15.282 1.00 78.12 170 LEU A C 1
ATOM 1295 O O . LEU A 1 170 ? 8.111 10.992 -14.289 1.00 78.12 170 LEU A O 1
ATOM 1299 N N . LEU A 1 171 ? 7.264 10.031 -16.132 1.00 83.88 171 LEU A N 1
ATOM 1300 C CA . LEU A 1 171 ? 5.904 10.547 -15.960 1.00 83.88 171 LEU A CA 1
ATOM 1301 C C . LEU A 1 171 ? 5.084 9.760 -14.922 1.00 83.88 171 LEU A C 1
ATOM 1303 O O . LEU A 1 171 ? 4.130 10.308 -14.372 1.00 83.88 171 LEU A O 1
ATOM 1307 N N . LEU A 1 172 ? 5.446 8.520 -14.583 1.00 79.44 172 LEU A N 1
ATOM 1308 C CA . LEU A 1 172 ? 4.688 7.699 -13.623 1.00 79.44 172 LEU A CA 1
ATOM 1309 C C . LEU A 1 172 ? 4.591 8.315 -12.208 1.00 79.44 172 LEU A C 1
ATOM 1311 O O . LEU A 1 172 ? 3.480 8.402 -11.673 1.00 79.44 172 LEU A O 1
ATOM 1315 N N . PRO A 1 173 ? 5.679 8.827 -11.594 1.00 78.88 173 PRO A N 1
ATOM 1316 C CA . PRO A 1 173 ? 5.577 9.577 -10.341 1.00 78.88 173 PRO A CA 1
ATOM 1317 C C . PRO A 1 173 ? 4.681 10.820 -10.452 1.00 78.88 173 PRO A C 1
ATOM 1319 O O . PRO A 1 173 ? 3.951 11.143 -9.510 1.00 78.88 173 PRO A O 1
ATOM 1322 N N . LEU A 1 174 ? 4.710 11.507 -11.603 1.00 80.44 174 LEU A N 1
ATOM 1323 C CA . LEU A 1 174 ? 3.887 12.691 -11.867 1.00 80.44 174 LEU A CA 1
ATOM 1324 C C . LEU A 1 174 ? 2.401 12.335 -11.975 1.00 80.44 174 LEU A C 1
ATOM 1326 O O . LEU A 1 174 ? 1.571 13.052 -11.420 1.00 80.44 174 LEU A O 1
ATOM 1330 N N . ILE A 1 175 ? 2.056 11.200 -12.588 1.00 80.19 175 ILE A N 1
ATOM 1331 C CA . ILE A 1 175 ? 0.684 10.668 -12.593 1.00 80.19 175 ILE A CA 1
ATOM 1332 C C . ILE A 1 175 ? 0.203 10.461 -11.154 1.00 80.19 175 ILE A C 1
ATOM 1334 O O . ILE A 1 175 ? -0.878 10.927 -10.788 1.00 80.19 175 ILE A O 1
ATOM 1338 N N . GLY A 1 176 ? 1.035 9.852 -10.304 1.00 75.81 176 GLY A N 1
ATOM 1339 C CA . GLY A 1 176 ? 0.730 9.678 -8.883 1.00 75.81 176 GLY A CA 1
ATOM 1340 C C . GLY A 1 176 ? 0.479 11.003 -8.154 1.00 75.81 176 G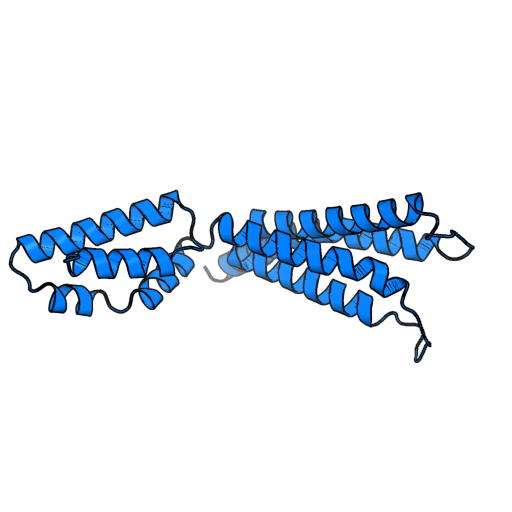LY A C 1
ATOM 1341 O O . GLY A 1 176 ? -0.449 11.100 -7.344 1.00 75.81 176 GLY A O 1
ATOM 1342 N N . TYR A 1 177 ? 1.261 12.037 -8.476 1.00 75.75 177 TYR A N 1
ATOM 1343 C CA . TYR A 1 177 ? 1.125 13.383 -7.919 1.00 75.75 177 TYR A CA 1
ATOM 1344 C C . TYR A 1 177 ? -0.166 14.088 -8.364 1.00 75.75 177 TYR A C 1
ATOM 1346 O O . TYR A 1 177 ? -0.863 14.672 -7.531 1.00 75.75 177 TYR A O 1
ATOM 1354 N N . VAL A 1 178 ? -0.492 14.033 -9.658 1.00 79.50 178 VAL A N 1
ATOM 1355 C CA . VAL A 1 178 ? -1.616 14.767 -10.264 1.00 79.50 178 VAL A CA 1
ATOM 1356 C C . VAL A 1 178 ? -2.959 14.082 -10.011 1.00 79.50 178 VAL A C 1
ATOM 1358 O O . VAL A 1 178 ? -3.960 14.774 -9.826 1.00 79.50 178 VAL A O 1
ATOM 1361 N N . ALA A 1 179 ? -2.996 12.750 -9.909 1.00 74.31 179 ALA A N 1
ATOM 1362 C CA . ALA A 1 179 ? -4.231 11.986 -9.712 1.00 74.31 179 ALA A CA 1
ATOM 1363 C C . ALA A 1 179 ? -5.050 12.439 -8.486 1.00 74.31 179 ALA A C 1
ATOM 1365 O O . ALA A 1 179 ? -6.273 12.306 -8.470 1.00 74.31 179 ALA A O 1
ATOM 1366 N N . ILE A 1 180 ? -4.409 13.023 -7.465 1.00 64.06 180 ILE A N 1
ATOM 1367 C CA . ILE A 1 180 ? -5.123 13.538 -6.291 1.00 64.06 180 ILE A CA 1
ATOM 1368 C C . ILE A 1 180 ? -5.717 14.936 -6.488 1.00 64.06 180 ILE A C 1
ATOM 1370 O O . ILE A 1 180 ? -6.694 15.275 -5.826 1.00 64.06 180 ILE A O 1
ATOM 1374 N N . ILE A 1 181 ? -5.142 15.747 -7.383 1.00 60.81 181 ILE A N 1
ATOM 1375 C CA . ILE A 1 181 ? -5.589 17.124 -7.640 1.00 60.81 181 ILE A CA 1
ATOM 1376 C C . ILE A 1 181 ? -6.984 17.103 -8.273 1.00 60.81 181 ILE A C 1
ATOM 1378 O O . ILE A 1 181 ? -7.823 17.932 -7.932 1.00 60.81 181 ILE A O 1
ATOM 1382 N N . VAL A 1 182 ? -7.257 16.112 -9.125 1.00 60.81 182 VAL A N 1
ATOM 1383 C CA . VAL A 1 182 ? -8.583 15.898 -9.723 1.00 60.81 182 VAL A CA 1
ATOM 1384 C C . VAL A 1 182 ? -9.620 15.576 -8.641 1.00 60.81 182 VAL A C 1
ATOM 1386 O O . VAL A 1 182 ? -10.648 16.241 -8.566 1.00 60.81 182 VAL A O 1
ATOM 1389 N N . LYS A 1 183 ? -9.306 14.651 -7.725 1.00 61.78 183 LYS A N 1
ATOM 1390 C CA . LYS A 1 183 ? -10.206 14.257 -6.626 1.00 61.78 183 LYS A CA 1
ATOM 1391 C C . LYS A 1 183 ? -10.481 15.394 -5.631 1.00 61.78 183 LYS A C 1
ATOM 1393 O O . LYS A 1 183 ? -11.578 15.484 -5.088 1.00 61.78 183 LYS A O 1
ATOM 1398 N N . LEU A 1 184 ? -9.489 16.247 -5.361 1.00 57.53 184 LEU A N 1
ATOM 1399 C CA . LEU A 1 184 ? -9.661 17.409 -4.480 1.00 57.53 184 LEU A CA 1
ATOM 1400 C C . LEU A 1 184 ? -10.544 18.484 -5.128 1.00 57.53 184 LEU A C 1
ATOM 1402 O O . LEU A 1 184 ? -11.432 18.999 -4.459 1.00 57.53 184 LEU A O 1
ATOM 1406 N N . LYS A 1 185 ? -10.371 18.746 -6.431 1.00 60.09 185 LYS A N 1
ATOM 1407 C CA . LYS A 1 185 ? -11.230 19.677 -7.179 1.00 60.09 185 LYS A CA 1
ATOM 1408 C C . LYS A 1 185 ? -12.674 19.195 -7.317 1.00 60.09 185 LYS A C 1
ATOM 1410 O O . LYS A 1 185 ? -13.578 20.019 -7.332 1.00 60.09 185 LYS A O 1
ATOM 1415 N N . GLU A 1 186 ? -12.911 17.888 -7.423 1.00 58.53 186 GLU A N 1
ATOM 1416 C CA . GLU A 1 186 ? -14.280 17.349 -7.426 1.00 58.53 186 GLU A CA 1
ATOM 1417 C C . GLU A 1 186 ? -14.970 17.565 -6.080 1.00 58.53 186 GLU A C 1
ATOM 1419 O O . GLU A 1 186 ? -16.091 18.059 -6.047 1.00 58.53 186 GLU A O 1
ATOM 1424 N N . LYS A 1 187 ? -14.265 17.311 -4.972 1.00 55.44 187 LYS A N 1
ATOM 1425 C CA . LYS A 1 187 ? -14.809 17.511 -3.624 1.00 55.44 187 LYS A CA 1
ATOM 1426 C C . LYS A 1 187 ? -15.132 18.982 -3.309 1.00 55.44 187 LYS A C 1
ATOM 1428 O O . LYS A 1 187 ? -16.032 19.232 -2.522 1.00 55.44 187 LYS A O 1
ATOM 1433 N N . GLU A 1 188 ? -14.412 19.933 -3.908 1.00 56.72 188 GLU A N 1
ATOM 1434 C CA . GLU A 1 188 ? -14.688 21.375 -3.788 1.00 56.72 188 GLU A CA 1
ATOM 1435 C C . GLU A 1 188 ? -15.865 21.857 -4.651 1.00 56.72 188 GLU A C 1
ATOM 1437 O O . GLU A 1 188 ? -16.443 22.886 -4.331 1.00 56.72 188 GLU A O 1
ATOM 1442 N N . ARG A 1 189 ? -16.231 21.152 -5.733 1.00 59.31 189 ARG A N 1
ATOM 1443 C CA . ARG A 1 189 ? -17.428 21.488 -6.537 1.00 59.31 189 ARG A CA 1
ATOM 1444 C C . ARG A 1 189 ? -18.730 20.972 -5.931 1.00 59.31 189 ARG A C 1
ATOM 1446 O O . ARG A 1 189 ? -19.785 21.496 -6.265 1.00 59.31 189 ARG A O 1
ATOM 1453 N N . ASP A 1 190 ? -18.645 19.923 -5.120 1.00 56.34 190 ASP A N 1
ATOM 1454 C CA . ASP A 1 190 ? -19.801 19.275 -4.491 1.00 56.34 190 ASP A CA 1
ATOM 1455 C C . ASP A 1 190 ? -20.146 19.889 -3.112 1.00 56.34 190 ASP A C 1
ATOM 1457 O O . ASP A 1 190 ? -21.023 19.380 -2.411 1.00 56.34 190 ASP A O 1
ATOM 1461 N N . MET A 1 191 ? -19.446 20.961 -2.717 1.00 50.56 191 MET A N 1
ATOM 1462 C CA . MET A 1 191 ? -19.689 21.787 -1.526 1.00 50.56 191 MET A CA 1
ATOM 1463 C C . MET A 1 191 ? -20.236 23.157 -1.919 1.00 50.56 191 MET A C 1
ATOM 1465 O O . MET A 1 191 ? -21.080 23.669 -1.152 1.00 50.56 191 MET A O 1
#